Protein AF-A0A7V9K386-F1 (afdb_monomer_lite)

Radius of gyration: 27.73 Å; chains: 1; bounding box: 72×70×50 Å

Sequence (229 aa):
MGLFGRRMKDPVQGEAYVLSFSDSGASLTVRGPNVPASTVHVDDVPKDRANWPTPGQTLRATIDRSDPSNVEIDWAGPRVSSAPPPEPDPPPAPTAAPATSVSAQPAQFGDFSEATIKAATDAGVDLNQLQQTHPGAQIDVSSWNAMQGGTGSLTDQIKAAMEVAQQYQQAAGQMPTPMTPDTASIAKPHAGDDVDDTLASLEKLVKLRDAGVLTDAEFETAKRKVLED

Structure (mmCIF, N/CA/C/O backbone):
data_AF-A0A7V9K386-F1
#
_entry.id   AF-A0A7V9K386-F1
#
loop_
_atom_site.group_PDB
_atom_site.id
_atom_site.type_symbol
_atom_site.label_atom_id
_atom_site.label_alt_id
_atom_site.label_comp_id
_atom_site.label_asym_id
_atom_site.label_entity_id
_atom_site.label_seq_id
_atom_site.pdbx_PDB_ins_code
_atom_site.Cartn_x
_atom_site.Cartn_y
_atom_site.Cartn_z
_atom_site.occupancy
_atom_site.B_iso_or_equiv
_atom_site.auth_seq_id
_atom_site.auth_comp_id
_atom_site.auth_asym_id
_atom_site.auth_atom_id
_atom_site.pdbx_PDB_model_num
ATOM 1 N N . MET A 1 1 ? -6.004 -26.503 11.987 1.00 42.44 1 MET A N 1
ATOM 2 C CA . MET A 1 1 ? -5.531 -25.196 12.498 1.00 42.44 1 MET A CA 1
ATOM 3 C C . MET A 1 1 ? -6.693 -24.222 12.405 1.00 42.44 1 MET A C 1
ATOM 5 O O . MET A 1 1 ? -7.437 -24.302 11.438 1.00 42.44 1 MET A O 1
ATOM 9 N N . GLY A 1 2 ? -6.956 -23.471 13.475 1.00 40.91 2 GLY A N 1
ATOM 10 C CA . GLY A 1 2 ? -8.277 -22.915 13.787 1.00 40.91 2 GLY A CA 1
ATOM 11 C C . GLY A 1 2 ? -8.805 -21.891 12.782 1.00 40.91 2 GLY A C 1
ATOM 12 O O . GLY A 1 2 ? -8.279 -20.790 12.695 1.00 40.91 2 GLY A O 1
ATOM 13 N N . LEU A 1 3 ? -9.908 -22.251 12.117 1.00 48.78 3 LEU A N 1
ATOM 14 C CA . LEU A 1 3 ? -10.770 -21.426 11.255 1.00 48.78 3 LEU A CA 1
ATOM 15 C C . LEU A 1 3 ? -11.572 -20.356 12.030 1.00 48.78 3 LEU A C 1
ATOM 17 O O . LEU A 1 3 ? -12.703 -20.026 11.684 1.00 48.78 3 LEU A O 1
ATOM 21 N N . PHE A 1 4 ? -11.013 -19.801 13.103 1.00 51.78 4 PHE A N 1
ATOM 22 C CA . PHE A 1 4 ? -11.608 -18.638 13.753 1.00 51.78 4 PHE A CA 1
ATOM 23 C C . PHE A 1 4 ? -11.072 -17.395 13.057 1.00 51.78 4 PHE A C 1
ATOM 25 O O . PHE A 1 4 ? -10.187 -16.718 13.580 1.00 51.78 4 PHE A O 1
ATOM 32 N N . GLY A 1 5 ? -11.594 -17.126 11.854 1.00 64.62 5 GLY A N 1
ATOM 33 C CA . GLY A 1 5 ? -11.450 -15.814 11.227 1.00 64.62 5 GLY A CA 1
ATOM 34 C C . GLY A 1 5 ? -11.738 -14.749 12.283 1.00 64.62 5 GLY A C 1
ATOM 35 O O . GLY A 1 5 ? -12.682 -14.902 13.070 1.00 64.62 5 GLY A O 1
ATOM 36 N N . ARG A 1 6 ? -10.858 -13.748 12.394 1.00 82.44 6 ARG A N 1
ATOM 37 C CA . ARG A 1 6 ? -10.983 -12.700 13.411 1.00 82.44 6 ARG A CA 1
ATOM 38 C C . ARG A 1 6 ? -12.364 -12.075 13.251 1.00 82.44 6 ARG A C 1
ATOM 40 O O . ARG A 1 6 ? -12.620 -11.380 12.276 1.00 82.44 6 ARG A O 1
ATOM 47 N N . ARG A 1 7 ? -13.272 -12.360 14.188 1.00 90.06 7 ARG A N 1
ATOM 48 C CA . ARG A 1 7 ? -14.619 -11.787 14.165 1.00 90.06 7 ARG A CA 1
ATOM 49 C C . ARG A 1 7 ? -14.485 -10.267 14.193 1.00 90.06 7 ARG A C 1
ATOM 51 O O . ARG A 1 7 ? -13.905 -9.740 15.141 1.00 90.06 7 ARG A O 1
ATOM 58 N N . MET A 1 8 ? -15.004 -9.598 13.167 1.00 95.56 8 MET A N 1
ATOM 59 C CA . MET A 1 8 ? -15.085 -8.138 13.137 1.00 95.56 8 MET A CA 1
ATOM 60 C C . MET A 1 8 ? -15.946 -7.648 14.300 1.00 95.56 8 MET A C 1
ATOM 62 O O . MET A 1 8 ? -16.995 -8.232 14.589 1.00 95.56 8 MET A O 1
ATOM 66 N N . LYS A 1 9 ? -15.492 -6.600 14.987 1.00 95.56 9 LYS A N 1
ATOM 67 C CA . LYS A 1 9 ? -16.187 -6.011 16.138 1.00 95.56 9 LYS A CA 1
ATOM 68 C C . LYS A 1 9 ? -17.238 -4.991 15.712 1.00 95.56 9 LYS A C 1
ATOM 70 O O . LYS A 1 9 ? -18.330 -5.011 16.270 1.00 95.56 9 LYS A O 1
ATOM 75 N N . ASP A 1 10 ? -16.923 -4.138 14.739 1.00 96.31 10 ASP A N 1
ATOM 76 C CA . ASP A 1 10 ? -17.844 -3.138 14.182 1.00 96.31 10 ASP A CA 1
ATOM 77 C C . ASP A 1 10 ? -17.783 -3.160 12.642 1.00 96.31 10 ASP A C 1
ATOM 79 O O . ASP A 1 10 ? -17.119 -2.312 12.040 1.00 96.31 10 ASP A O 1
ATOM 83 N N . PRO A 1 11 ? -18.401 -4.164 11.984 1.00 97.00 11 PRO A N 1
ATOM 84 C CA . PRO A 1 11 ? -18.345 -4.301 10.534 1.00 97.00 11 PRO A CA 1
ATOM 85 C C . PRO A 1 11 ? -19.148 -3.195 9.845 1.00 97.00 11 PRO A C 1
ATOM 87 O O . PRO A 1 11 ? -20.347 -3.027 10.078 1.00 97.00 11 PRO A O 1
ATOM 90 N N . VAL A 1 12 ? -18.502 -2.475 8.933 1.00 97.50 12 VAL A N 1
ATOM 91 C CA . VAL A 1 12 ? -19.128 -1.448 8.098 1.00 97.50 12 VAL A CA 1
ATOM 92 C C . VAL A 1 12 ? -18.872 -1.730 6.625 1.00 97.50 12 VAL A C 1
ATOM 94 O O . VAL A 1 12 ? -17.800 -2.191 6.242 1.00 97.50 12 VAL A O 1
ATOM 97 N N . GLN A 1 13 ? -19.862 -1.449 5.781 1.00 97.31 13 GLN A N 1
ATOM 98 C CA . GLN A 1 13 ? -19.708 -1.567 4.331 1.00 97.31 13 GLN A CA 1
ATOM 99 C C . GLN A 1 13 ? -18.801 -0.451 3.807 1.00 97.31 13 GLN A C 1
ATOM 101 O O . GLN A 1 13 ? -18.985 0.717 4.153 1.00 97.31 13 GLN A O 1
ATOM 106 N N . GLY A 1 14 ? -17.841 -0.815 2.966 1.00 95.69 14 GLY A N 1
ATOM 107 C CA . GLY A 1 14 ? -16.878 0.084 2.353 1.00 95.69 14 GLY A CA 1
ATOM 108 C C . GLY A 1 14 ? -16.425 -0.396 0.976 1.00 95.69 14 GLY A C 1
ATOM 109 O O . GLY A 1 14 ? -16.963 -1.335 0.387 1.00 95.69 14 GLY A O 1
ATOM 110 N N . GLU A 1 15 ? -15.419 0.290 0.462 1.00 96.25 15 GLU A N 1
ATOM 111 C CA . GLU A 1 15 ? -14.816 0.063 -0.842 1.00 96.25 15 GLU A CA 1
ATOM 112 C C . GLU A 1 15 ? -13.326 -0.222 -0.667 1.00 96.25 15 GLU A C 1
ATOM 114 O O . GLU A 1 15 ? -12.659 0.404 0.160 1.00 96.25 15 GLU A O 1
ATOM 119 N N . ALA A 1 16 ? -12.798 -1.150 -1.458 1.00 96.06 16 ALA A N 1
ATOM 120 C CA . ALA A 1 16 ? -11.378 -1.455 -1.538 1.00 96.06 16 ALA A CA 1
ATOM 121 C C . ALA A 1 16 ? -10.869 -1.157 -2.949 1.00 96.06 16 ALA A C 1
ATOM 123 O O . ALA A 1 16 ? -11.319 -1.761 -3.920 1.00 96.06 16 ALA A O 1
ATOM 124 N N . TYR A 1 17 ? -9.928 -0.229 -3.062 1.00 95.69 17 TYR A N 1
ATOM 125 C CA . TYR A 1 17 ? -9.257 0.121 -4.306 1.00 95.69 17 TYR A CA 1
ATOM 126 C C . TYR A 1 17 ? -8.005 -0.730 -4.454 1.00 95.69 17 TYR A C 1
ATOM 128 O O . TYR A 1 17 ? -7.146 -0.742 -3.572 1.00 95.69 17 TYR A O 1
ATOM 136 N N . VAL A 1 18 ? -7.894 -1.440 -5.570 1.00 95.88 18 VAL A N 1
ATOM 137 C CA . VAL A 1 18 ? -6.735 -2.285 -5.841 1.00 95.88 18 VAL A CA 1
ATOM 138 C C . VAL A 1 18 ? -5.541 -1.431 -6.249 1.00 95.88 18 VAL A C 1
ATOM 140 O O . VAL A 1 18 ? -5.594 -0.767 -7.283 1.00 95.88 18 VAL A O 1
ATOM 143 N N . LEU A 1 19 ? -4.438 -1.517 -5.501 1.00 95.38 19 LEU A N 1
ATOM 144 C CA . LEU A 1 19 ? -3.161 -0.907 -5.885 1.00 95.38 19 LEU A CA 1
ATOM 145 C C . LEU A 1 19 ? -2.300 -1.900 -6.667 1.00 95.38 19 LEU A C 1
ATOM 147 O O . LEU A 1 19 ? -1.842 -1.600 -7.766 1.00 95.38 19 LEU A O 1
ATOM 151 N N . SER A 1 20 ? -2.094 -3.095 -6.110 1.00 95.56 20 SER A N 1
ATOM 152 C CA . SER A 1 20 ? -1.281 -4.143 -6.727 1.00 95.56 20 SER A CA 1
ATOM 153 C C . SER A 1 20 ? -1.692 -5.544 -6.268 1.00 95.56 20 SER A C 1
ATOM 155 O O . SER A 1 20 ? -2.255 -5.724 -5.187 1.00 95.56 20 SER A O 1
ATOM 157 N N . PHE A 1 21 ? -1.390 -6.536 -7.107 1.00 94.19 21 PHE A N 1
ATOM 158 C CA . PHE A 1 21 ? -1.530 -7.963 -6.816 1.00 94.19 21 PHE A CA 1
ATOM 159 C C . PHE A 1 21 ? -0.190 -8.661 -7.004 1.00 94.19 21 PHE A C 1
ATOM 161 O O . PHE A 1 21 ? 0.553 -8.354 -7.939 1.00 94.19 21 PHE A O 1
ATOM 168 N N . SER A 1 22 ? 0.090 -9.626 -6.141 1.00 94.12 22 SER A N 1
ATOM 169 C CA . SER A 1 22 ? 1.220 -10.537 -6.243 1.00 94.12 22 SER A CA 1
ATOM 170 C C . SER A 1 22 ? 0.778 -11.954 -5.885 1.00 94.12 22 SER A C 1
ATOM 172 O O . SER A 1 22 ? -0.333 -12.196 -5.420 1.00 94.12 22 SER A O 1
ATOM 174 N N . ASP A 1 23 ? 1.684 -12.910 -6.061 1.00 91.69 23 ASP A N 1
ATOM 175 C CA . ASP A 1 23 ? 1.451 -14.301 -5.663 1.00 91.69 23 ASP A CA 1
ATOM 176 C C . ASP A 1 23 ? 1.346 -14.489 -4.144 1.00 91.69 23 ASP A C 1
ATOM 178 O O . ASP A 1 23 ? 0.855 -15.520 -3.690 1.00 91.69 23 ASP A O 1
ATOM 182 N N . SER A 1 24 ? 1.799 -13.501 -3.369 1.00 92.81 24 SER A N 1
ATOM 183 C CA . SER A 1 24 ? 1.737 -13.503 -1.909 1.00 92.81 24 SER A CA 1
ATOM 184 C C . SER A 1 24 ? 0.487 -12.822 -1.351 1.00 92.81 24 SER A C 1
ATOM 186 O O . SER A 1 24 ? 0.210 -13.003 -0.173 1.00 92.81 24 SER A O 1
ATOM 188 N N . GLY A 1 25 ? -0.251 -12.050 -2.157 1.00 94.69 25 GLY A N 1
ATOM 189 C CA . GLY A 1 25 ? -1.418 -11.315 -1.681 1.00 94.69 25 GLY A CA 1
ATOM 190 C C . GLY A 1 25 ? -1.779 -10.101 -2.535 1.00 94.69 25 GLY A C 1
ATOM 191 O O . GLY A 1 25 ? -1.335 -9.935 -3.672 1.00 94.69 25 GLY A O 1
ATOM 192 N N . ALA A 1 26 ? -2.605 -9.229 -1.969 1.00 96.25 26 ALA A N 1
ATOM 193 C CA . ALA A 1 26 ? -3.052 -7.990 -2.591 1.00 96.25 26 ALA A CA 1
ATOM 194 C C . ALA A 1 26 ? -2.765 -6.794 -1.690 1.00 96.25 26 ALA A C 1
ATOM 196 O O . ALA A 1 26 ? -3.011 -6.847 -0.487 1.00 96.25 26 ALA A O 1
ATOM 197 N N . SER A 1 27 ? -2.317 -5.690 -2.282 1.00 97.00 27 SER A N 1
ATOM 198 C CA . SER A 1 27 ? -2.248 -4.397 -1.604 1.00 97.00 27 SER A CA 1
ATOM 199 C C . SER A 1 27 ? -3.420 -3.537 -2.055 1.00 97.00 27 SER A C 1
ATOM 201 O O . SER A 1 27 ? -3.582 -3.244 -3.245 1.00 97.00 27 SER A O 1
ATOM 203 N N . LEU A 1 28 ? -4.253 -3.146 -1.095 1.00 96.75 28 LEU A N 1
ATOM 204 C CA . LEU A 1 28 ? -5.519 -2.459 -1.325 1.00 96.75 28 LEU A CA 1
ATOM 205 C C . LEU A 1 28 ? -5.577 -1.188 -0.471 1.00 96.75 28 LEU A C 1
ATOM 207 O O . LEU A 1 28 ? -5.123 -1.189 0.671 1.00 96.75 28 LEU A O 1
ATOM 211 N N . THR A 1 29 ? -6.185 -0.119 -0.978 1.00 97.25 29 THR A N 1
ATOM 212 C CA . THR A 1 29 ? -6.606 1.020 -0.150 1.00 97.25 29 THR A CA 1
ATOM 213 C C . THR A 1 29 ? -8.084 0.872 0.170 1.00 97.25 29 THR A C 1
ATOM 215 O O . THR A 1 29 ? -8.921 0.922 -0.728 1.00 97.25 29 THR A O 1
ATOM 218 N N . VAL A 1 30 ? -8.422 0.704 1.445 1.00 96.50 30 VAL A N 1
ATOM 219 C CA . VAL A 1 30 ? -9.808 0.568 1.903 1.00 96.50 30 VAL A CA 1
ATOM 220 C C . VAL A 1 30 ? -10.353 1.890 2.423 1.00 96.50 30 VAL A C 1
ATOM 222 O O . VAL A 1 30 ? -9.640 2.661 3.066 1.00 96.50 30 VAL A O 1
ATOM 225 N N . ARG A 1 31 ? -11.630 2.160 2.149 1.00 96.06 31 ARG A N 1
ATOM 226 C CA . ARG A 1 31 ? -12.349 3.354 2.601 1.00 96.06 31 ARG A CA 1
ATOM 227 C C . ARG A 1 31 ? -13.790 2.995 2.946 1.00 96.06 31 ARG A C 1
ATOM 229 O O . ARG A 1 31 ? -14.442 2.260 2.215 1.00 96.06 31 ARG A O 1
ATOM 236 N N . GLY A 1 32 ? -14.315 3.554 4.031 1.00 94.88 32 GLY A N 1
ATOM 237 C CA . GLY A 1 32 ? -15.708 3.352 4.432 1.00 94.88 32 GLY A CA 1
ATOM 238 C C . GLY A 1 32 ? -16.276 4.542 5.211 1.00 94.88 32 GLY A C 1
ATOM 239 O O . GLY A 1 32 ? -15.542 5.478 5.541 1.00 94.88 32 GLY A O 1
ATOM 240 N N . PRO A 1 33 ? -17.583 4.541 5.523 1.00 94.62 33 PRO A N 1
ATOM 241 C CA . PRO A 1 33 ? -18.216 5.590 6.315 1.00 94.62 33 PRO A CA 1
ATOM 242 C C . PRO A 1 33 ? -17.571 5.727 7.702 1.00 94.62 33 PRO A C 1
ATOM 244 O O . PRO A 1 33 ? -17.649 4.817 8.534 1.00 94.62 33 PRO A O 1
ATOM 247 N N . ASN A 1 34 ? -16.975 6.895 7.959 1.00 94.50 34 ASN A N 1
ATOM 248 C CA . ASN A 1 34 ? -16.212 7.212 9.173 1.00 94.50 34 ASN A CA 1
ATOM 249 C C . ASN A 1 34 ? -14.961 6.338 9.389 1.00 94.50 34 ASN A C 1
ATOM 251 O O . ASN A 1 34 ? -14.521 6.179 10.525 1.00 94.50 34 ASN A O 1
ATOM 255 N N . VAL A 1 35 ? -14.390 5.779 8.318 1.00 95.00 35 VAL A N 1
ATOM 256 C CA . VAL A 1 35 ? -13.105 5.066 8.351 1.00 95.00 35 VAL A CA 1
ATOM 257 C C . VAL A 1 35 ? -12.120 5.811 7.444 1.00 95.00 35 VAL A C 1
ATOM 259 O O . VAL A 1 35 ? -12.430 6.007 6.264 1.00 95.00 35 VAL A O 1
ATOM 262 N N . PRO A 1 36 ? -10.959 6.265 7.955 1.00 91.69 36 PRO A N 1
ATOM 263 C CA . PRO A 1 36 ? -9.954 6.916 7.124 1.00 91.69 36 PRO A CA 1
ATOM 264 C C . PRO A 1 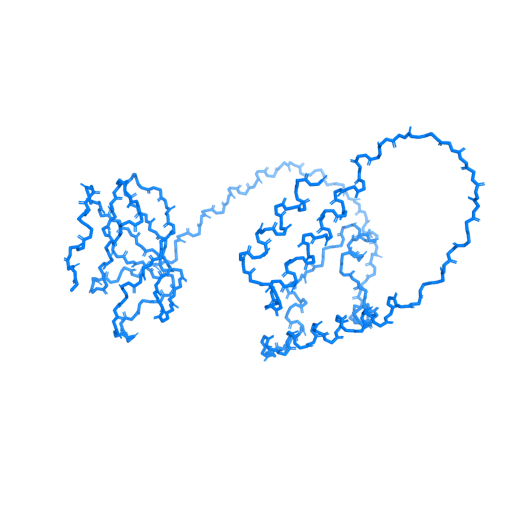36 ? -9.418 5.942 6.069 1.00 91.69 36 PRO A C 1
ATOM 266 O O . PRO A 1 36 ? -9.309 4.740 6.317 1.00 91.69 36 PRO A O 1
ATOM 269 N N . ALA A 1 37 ? -9.075 6.471 4.893 1.00 94.69 37 ALA A N 1
ATOM 270 C CA . ALA A 1 37 ? -8.466 5.673 3.837 1.00 94.69 37 ALA A CA 1
ATOM 271 C C . ALA A 1 37 ? -7.175 5.029 4.363 1.00 94.69 37 ALA A C 1
ATOM 273 O O . ALA A 1 37 ? -6.272 5.735 4.809 1.00 94.69 37 ALA A O 1
ATOM 274 N N . SER A 1 38 ? -7.117 3.700 4.346 1.00 95.50 38 SER A N 1
ATOM 275 C CA . SER A 1 38 ? -6.020 2.929 4.937 1.00 95.50 38 SER A CA 1
ATOM 276 C C . SER A 1 38 ? -5.509 1.909 3.928 1.00 95.50 38 SER A C 1
ATOM 278 O O . SER A 1 38 ? -6.305 1.258 3.253 1.00 95.50 38 SER A O 1
ATOM 280 N N . THR A 1 39 ? -4.190 1.770 3.808 1.00 97.06 39 THR A N 1
ATOM 281 C CA . THR A 1 39 ? -3.587 0.730 2.966 1.00 97.06 39 THR A CA 1
ATOM 282 C C . THR A 1 39 ? -3.458 -0.554 3.768 1.00 97.06 39 THR A C 1
ATOM 284 O O . THR A 1 39 ? -2.888 -0.552 4.857 1.00 97.06 39 THR A O 1
ATOM 287 N N . VAL A 1 40 ? -3.981 -1.647 3.223 1.00 97.12 40 VAL A N 1
ATOM 288 C CA . VAL A 1 40 ? -4.006 -2.966 3.853 1.00 97.12 40 VAL A CA 1
ATOM 289 C C . VAL A 1 40 ? -3.446 -4.010 2.898 1.00 97.12 40 VAL A C 1
ATOM 291 O O . VAL A 1 40 ? -3.671 -3.949 1.686 1.00 97.12 40 VAL A O 1
ATOM 294 N N . HIS A 1 41 ? -2.703 -4.961 3.458 1.00 96.88 41 HIS A N 1
ATOM 295 C CA . HIS A 1 41 ? -2.233 -6.135 2.736 1.00 96.88 41 HIS A CA 1
ATOM 296 C C . HIS A 1 41 ? -3.134 -7.320 3.075 1.00 96.88 41 HIS A C 1
ATOM 298 O O . HIS A 1 41 ? -3.415 -7.565 4.248 1.00 96.88 41 HIS A O 1
ATOM 304 N N . VAL A 1 42 ? -3.612 -8.023 2.052 1.00 95.31 42 VAL A N 1
ATOM 305 C CA . VAL A 1 42 ? -4.504 -9.175 2.196 1.00 95.31 42 VAL A CA 1
ATOM 306 C C . VAL A 1 42 ? -3.817 -10.395 1.602 1.00 95.31 42 VAL A C 1
ATOM 308 O O . VAL A 1 42 ? -3.635 -10.470 0.389 1.00 95.31 42 VAL A O 1
ATOM 311 N N . ASP A 1 43 ? -3.465 -11.352 2.458 1.00 94.38 43 ASP A N 1
ATOM 312 C CA . ASP A 1 43 ? -2.804 -12.596 2.042 1.00 94.38 43 ASP A CA 1
ATOM 313 C C . ASP A 1 43 ? -3.805 -13.614 1.450 1.00 94.38 43 ASP A C 1
ATOM 315 O O . ASP A 1 43 ? -3.441 -14.475 0.649 1.00 94.38 43 ASP A O 1
ATOM 319 N N . ASP A 1 44 ? -5.087 -13.521 1.829 1.00 90.44 44 ASP A N 1
ATOM 320 C CA . ASP A 1 44 ? -6.146 -14.446 1.399 1.00 90.44 44 ASP A CA 1
ATOM 321 C C . ASP A 1 44 ? -6.801 -13.985 0.089 1.00 90.44 44 ASP A C 1
ATOM 323 O O . ASP A 1 44 ? -7.909 -13.437 0.052 1.00 90.44 44 ASP A O 1
ATOM 327 N N . VAL A 1 45 ? -6.064 -14.169 -1.006 1.00 93.31 45 VAL A N 1
ATOM 328 C CA . VAL A 1 45 ? -6.538 -13.902 -2.369 1.00 93.31 45 VAL A CA 1
ATOM 329 C C . VAL A 1 45 ? -7.125 -15.165 -3.018 1.00 93.31 45 VAL A C 1
ATOM 331 O O . VAL A 1 45 ? -6.668 -16.282 -2.747 1.00 93.31 45 VAL A O 1
ATOM 334 N N . PRO A 1 46 ? -8.119 -15.036 -3.921 1.00 92.56 46 PRO A N 1
ATOM 335 C CA . PRO A 1 46 ? -8.670 -16.174 -4.646 1.00 92.56 46 PRO A CA 1
ATOM 336 C C . PRO A 1 46 ? -7.573 -16.956 -5.372 1.00 92.56 46 PRO A C 1
ATOM 338 O O . PRO A 1 46 ? -6.744 -16.380 -6.072 1.00 92.56 46 PRO A O 1
ATOM 341 N N . LYS A 1 47 ? -7.591 -18.288 -5.272 1.00 91.69 47 LYS A N 1
ATOM 342 C CA . LYS A 1 47 ? -6.591 -19.141 -5.946 1.00 91.69 47 LYS A CA 1
ATOM 343 C C . LYS A 1 47 ? -6.678 -19.090 -7.472 1.00 91.69 47 LYS A C 1
ATOM 345 O O . LYS A 1 47 ? -5.710 -19.413 -8.155 1.00 91.69 47 LYS A O 1
ATOM 350 N N . ASP A 1 48 ? -7.840 -18.724 -8.002 1.00 93.06 48 ASP A N 1
ATOM 351 C CA . ASP A 1 48 ? -8.063 -18.626 -9.435 1.00 93.06 48 ASP A CA 1
ATOM 352 C C . ASP A 1 48 ? -7.644 -17.250 -9.968 1.00 93.06 48 ASP A C 1
ATOM 354 O O . ASP A 1 48 ? -8.371 -16.262 -9.837 1.00 93.06 48 ASP A O 1
ATOM 358 N N . ARG A 1 49 ? -6.467 -17.210 -10.604 1.00 90.88 49 ARG A N 1
ATOM 359 C CA . ARG A 1 49 ? -5.902 -15.997 -11.213 1.00 90.88 49 ARG A CA 1
ATOM 360 C C . ARG A 1 49 ? -6.766 -15.418 -12.328 1.00 90.88 49 ARG A C 1
ATOM 362 O O . ARG A 1 49 ? -6.705 -14.215 -12.558 1.00 90.88 49 ARG A O 1
ATOM 369 N N . ALA A 1 50 ? -7.584 -16.230 -13.004 1.00 90.38 50 ALA A N 1
ATOM 370 C CA . ALA A 1 50 ? -8.467 -15.731 -14.059 1.00 90.38 50 ALA A CA 1
ATOM 371 C C . ALA A 1 50 ? -9.518 -14.750 -13.513 1.00 90.38 50 ALA A C 1
ATOM 373 O O . ALA A 1 50 ? -10.015 -13.896 -14.243 1.00 90.38 50 ALA A O 1
ATOM 374 N N . ASN A 1 51 ? -9.816 -14.851 -12.216 1.00 87.75 51 ASN A N 1
ATOM 375 C CA . ASN A 1 51 ? -10.772 -14.007 -11.520 1.00 87.75 51 ASN A CA 1
ATOM 376 C C . ASN A 1 51 ? -10.110 -12.881 -10.720 1.00 87.75 51 ASN A C 1
ATOM 378 O O . ASN A 1 51 ? -10.805 -12.174 -9.990 1.00 87.75 51 ASN A O 1
ATOM 382 N N . TRP A 1 52 ? -8.804 -12.656 -10.858 1.00 92.56 52 TRP A N 1
ATOM 383 C CA . TRP A 1 52 ? -8.162 -11.552 -10.152 1.00 92.56 52 TRP A CA 1
ATOM 384 C C . TRP A 1 52 ? -8.675 -10.195 -10.657 1.00 92.56 52 TRP A C 1
ATOM 386 O O . TRP A 1 52 ? -8.978 -10.031 -11.847 1.00 92.56 52 TRP A O 1
ATOM 396 N N . PRO A 1 53 ? -8.854 -9.211 -9.766 1.00 93.19 53 PRO A N 1
ATOM 397 C CA . PRO A 1 53 ? -9.127 -7.853 -10.187 1.00 93.19 53 PRO A CA 1
ATOM 398 C C . PRO A 1 53 ? -7.861 -7.175 -10.705 1.00 93.19 53 PRO A C 1
ATOM 400 O O . PRO A 1 53 ? -6.744 -7.493 -10.304 1.00 93.19 53 PRO A O 1
ATOM 403 N N . THR A 1 54 ? -8.040 -6.235 -11.625 1.00 92.88 54 THR A N 1
ATOM 404 C CA . THR A 1 54 ? -6.931 -5.437 -12.152 1.00 92.88 54 THR A CA 1
ATOM 405 C C . THR A 1 54 ? -6.631 -4.264 -11.216 1.00 92.88 54 THR A C 1
ATOM 407 O O . THR A 1 54 ? -7.566 -3.724 -10.616 1.00 92.88 54 THR A O 1
ATOM 410 N N . PRO A 1 55 ? -5.366 -3.813 -11.112 1.00 94.31 55 PRO A N 1
ATOM 411 C CA . PRO A 1 55 ? -5.037 -2.543 -10.468 1.00 94.31 55 PRO A CA 1
ATOM 412 C C . PRO A 1 55 ? -5.948 -1.405 -10.940 1.00 94.31 55 PRO A C 1
ATOM 414 O O . PRO A 1 55 ? -6.260 -1.304 -12.127 1.00 94.31 55 PRO A O 1
ATOM 417 N N . GLY A 1 56 ? -6.421 -0.591 -9.998 1.00 91.62 56 GLY A N 1
ATOM 418 C CA . GLY A 1 56 ? -7.401 0.472 -10.230 1.00 91.62 56 GLY A CA 1
ATOM 419 C C . GLY A 1 56 ? -8.873 0.046 -10.136 1.00 91.62 56 GLY A C 1
ATOM 420 O O . GLY A 1 56 ? -9.736 0.918 -10.096 1.00 91.62 56 GLY A O 1
ATOM 421 N N . GLN A 1 57 ? -9.197 -1.254 -10.058 1.00 93.44 57 GLN A N 1
ATOM 422 C CA . GLN A 1 57 ? -10.577 -1.687 -9.797 1.00 93.44 57 GLN A CA 1
ATOM 423 C C . GLN A 1 57 ? -10.990 -1.432 -8.344 1.00 93.44 57 GLN A C 1
ATOM 425 O O . GLN A 1 57 ? -10.181 -1.527 -7.419 1.00 93.44 57 GLN A O 1
ATOM 430 N N . THR A 1 58 ? -12.283 -1.162 -8.154 1.00 94.69 58 THR A N 1
ATOM 431 C CA . THR A 1 58 ? -12.909 -1.038 -6.837 1.00 94.69 58 THR A CA 1
ATOM 432 C C . THR A 1 58 ? -13.717 -2.294 -6.527 1.00 94.69 58 THR A C 1
ATOM 434 O O . THR A 1 58 ? -14.558 -2.733 -7.316 1.00 94.69 58 THR A O 1
ATOM 437 N N . LEU A 1 59 ? -13.461 -2.871 -5.359 1.00 95.31 59 LEU A N 1
ATOM 438 C CA . LEU A 1 59 ? -14.149 -4.037 -4.822 1.00 95.31 59 LEU A CA 1
ATOM 439 C C . LEU A 1 59 ? -15.007 -3.624 -3.633 1.00 95.31 59 LEU A C 1
ATOM 441 O O . LEU A 1 59 ? -14.701 -2.658 -2.932 1.00 95.31 59 LEU A O 1
ATOM 445 N N . ARG A 1 60 ? -16.073 -4.380 -3.380 1.00 96.31 60 ARG A N 1
ATOM 446 C CA . ARG A 1 60 ? -16.840 -4.228 -2.144 1.00 96.31 60 ARG A CA 1
ATOM 447 C C . ARG A 1 60 ? -16.074 -4.885 -1.008 1.00 96.31 60 ARG A C 1
ATOM 449 O O . ARG A 1 60 ? -15.565 -5.994 -1.159 1.00 96.31 60 ARG A O 1
ATOM 456 N N . ALA A 1 61 ? -16.001 -4.195 0.119 1.00 95.75 61 ALA A N 1
ATOM 457 C CA . ALA A 1 61 ? -15.322 -4.690 1.301 1.00 95.75 61 ALA A CA 1
ATOM 458 C C . ALA A 1 61 ? -16.166 -4.428 2.544 1.00 95.75 61 ALA A C 1
ATOM 460 O O . ALA A 1 61 ? -16.830 -3.399 2.656 1.00 95.75 61 ALA A O 1
ATOM 461 N N . THR A 1 62 ? -16.105 -5.342 3.501 1.00 96.81 62 THR A N 1
ATOM 462 C CA . THR A 1 62 ? -16.546 -5.078 4.869 1.00 96.81 62 THR A CA 1
ATOM 463 C C . THR A 1 62 ? -15.309 -4.737 5.688 1.00 96.81 62 THR A C 1
ATOM 465 O O . THR A 1 62 ? -14.337 -5.487 5.681 1.00 96.81 62 THR A O 1
ATOM 468 N N . ILE A 1 63 ? -15.318 -3.583 6.347 1.00 96.69 63 ILE A N 1
ATOM 469 C CA . ILE A 1 63 ? -14.188 -3.053 7.114 1.00 96.69 63 ILE A CA 1
ATOM 470 C C . ILE A 1 63 ? -14.596 -3.028 8.585 1.00 96.69 63 ILE A C 1
ATOM 472 O O . ILE A 1 63 ? -15.685 -2.555 8.902 1.00 96.69 63 ILE A O 1
ATOM 476 N N . ASP A 1 64 ? -13.750 -3.501 9.497 1.00 96.94 64 ASP A N 1
ATOM 477 C CA . ASP A 1 64 ? -13.973 -3.295 10.929 1.00 96.94 64 ASP A CA 1
ATOM 478 C C . ASP A 1 64 ? -13.596 -1.855 11.305 1.00 96.94 64 ASP A C 1
ATOM 480 O O . ASP A 1 64 ? -12.432 -1.462 11.240 1.00 96.94 64 ASP A O 1
ATOM 484 N N . ARG A 1 65 ? -14.566 -1.036 11.721 1.00 96.00 65 ARG A N 1
ATOM 485 C CA . ARG A 1 65 ? -14.301 0.364 12.098 1.00 96.00 65 ARG A CA 1
ATOM 486 C C . ARG A 1 65 ? -13.331 0.471 13.281 1.00 96.00 65 ARG A C 1
ATOM 488 O O . ARG A 1 65 ? -12.621 1.467 13.391 1.00 96.00 65 ARG A O 1
ATOM 495 N N . SER A 1 66 ? -13.298 -0.535 14.159 1.00 95.69 66 SER A N 1
ATOM 496 C CA . SER A 1 66 ? -12.391 -0.555 15.315 1.00 95.69 66 SER A CA 1
ATOM 497 C C . SER A 1 66 ? -10.959 -0.967 14.953 1.00 95.69 66 SER A C 1
ATOM 499 O O . SER A 1 66 ? -10.041 -0.692 15.723 1.00 95.69 66 SER A O 1
ATOM 501 N N . ASP A 1 67 ? -10.772 -1.639 13.815 1.00 95.69 67 ASP A N 1
ATOM 502 C CA . ASP A 1 67 ? -9.478 -2.079 13.291 1.00 95.69 67 ASP A CA 1
ATOM 503 C C . ASP A 1 67 ? -9.531 -2.107 11.752 1.00 95.69 67 ASP A C 1
ATOM 505 O O . ASP A 1 67 ? -9.862 -3.142 11.169 1.00 95.69 67 ASP A O 1
ATOM 509 N N . PRO A 1 68 ? -9.188 -0.996 11.072 1.00 94.06 68 PRO A N 1
ATOM 510 C CA . PRO A 1 68 ? -9.263 -0.899 9.613 1.00 94.06 68 PRO A CA 1
ATOM 511 C C . PRO A 1 68 ? -8.383 -1.904 8.860 1.00 94.06 68 PRO A C 1
ATOM 513 O O . PRO A 1 68 ? -8.543 -2.044 7.652 1.00 94.06 68 PRO A O 1
ATOM 516 N N . SER A 1 69 ? -7.463 -2.593 9.548 1.00 94.94 69 SER A N 1
ATOM 517 C CA . SER A 1 69 ? -6.648 -3.669 8.967 1.00 94.94 69 SER A CA 1
ATOM 518 C C . SER A 1 69 ? -7.417 -4.986 8.847 1.00 94.94 69 SER A C 1
ATOM 520 O O . SER A 1 69 ? -7.021 -5.865 8.085 1.00 94.94 69 SER A O 1
ATOM 522 N N . ASN A 1 70 ? -8.508 -5.147 9.602 1.00 95.69 70 ASN A N 1
ATOM 523 C CA . ASN A 1 70 ? -9.381 -6.308 9.536 1.00 95.69 70 ASN A CA 1
ATOM 524 C C . ASN A 1 70 ? -10.472 -6.068 8.485 1.00 95.69 70 ASN A C 1
ATOM 526 O O . ASN A 1 70 ? -11.500 -5.440 8.756 1.00 95.69 70 ASN A O 1
ATOM 530 N N . VAL A 1 71 ? -10.216 -6.550 7.269 1.00 96.19 71 VAL A N 1
ATOM 531 C CA . VAL A 1 71 ? -11.075 -6.346 6.099 1.00 96.19 71 VAL A CA 1
ATOM 532 C C . VAL A 1 71 ? -11.472 -7.675 5.474 1.00 96.19 71 VAL A C 1
ATOM 534 O O . VAL A 1 71 ? -10.675 -8.606 5.394 1.00 96.19 71 VAL A O 1
ATOM 537 N N . GLU A 1 72 ? -12.708 -7.751 5.002 1.00 96.25 72 GLU A N 1
ATOM 538 C CA . GLU A 1 72 ? -13.240 -8.888 4.256 1.00 96.25 72 GLU A CA 1
ATOM 539 C C . GLU A 1 72 ? -13.642 -8.392 2.872 1.00 96.25 72 GLU A C 1
ATOM 541 O O . GLU A 1 72 ? -14.520 -7.538 2.737 1.00 96.25 72 GLU A O 1
ATOM 546 N N . ILE A 1 73 ? -12.953 -8.888 1.847 1.00 95.50 73 ILE A N 1
ATOM 547 C CA . ILE A 1 73 ? -13.160 -8.481 0.459 1.00 95.50 73 ILE A CA 1
ATOM 548 C C . ILE A 1 73 ? -14.161 -9.435 -0.192 1.00 95.50 73 ILE A C 1
ATOM 550 O O . ILE A 1 73 ? -13.946 -10.648 -0.217 1.00 95.50 73 ILE A O 1
ATOM 554 N N . ASP A 1 74 ? -15.234 -8.892 -0.766 1.00 95.31 74 ASP A N 1
ATOM 555 C CA . ASP A 1 74 ? -16.153 -9.670 -1.595 1.00 95.31 74 ASP A CA 1
ATOM 556 C C . ASP A 1 74 ? -15.554 -9.843 -2.998 1.00 95.31 74 ASP A C 1
ATOM 558 O O . ASP A 1 74 ? -15.792 -9.057 -3.918 1.00 95.31 74 ASP A O 1
ATOM 562 N N . TRP A 1 75 ? -14.732 -10.883 -3.145 1.00 93.12 75 TRP A N 1
ATOM 563 C CA . TRP A 1 75 ? -14.051 -11.225 -4.395 1.00 93.12 75 TRP A CA 1
ATOM 564 C C . TRP A 1 75 ? -14.999 -11.670 -5.518 1.00 93.12 75 TRP A C 1
ATOM 566 O O . TRP A 1 75 ? -14.645 -11.572 -6.694 1.00 93.12 75 TRP A O 1
ATOM 576 N N . ALA A 1 76 ? -16.177 -12.193 -5.165 1.00 90.69 76 ALA A N 1
ATOM 577 C CA . ALA A 1 76 ? -17.158 -12.728 -6.111 1.00 90.69 76 ALA A CA 1
ATOM 578 C C . ALA A 1 76 ? -18.237 -11.702 -6.495 1.00 90.69 76 ALA A C 1
ATOM 580 O O . ALA A 1 76 ? -18.979 -11.914 -7.458 1.00 90.69 76 ALA A O 1
ATOM 581 N N . GLY A 1 77 ? -18.335 -10.609 -5.740 1.00 87.44 77 GLY A N 1
ATOM 582 C CA . GLY A 1 77 ? -19.328 -9.568 -5.925 1.00 87.44 77 GLY A CA 1
ATOM 583 C C . GLY A 1 77 ? -19.245 -8.853 -7.279 1.00 87.44 77 GLY A C 1
ATOM 584 O O . GLY A 1 77 ? -18.229 -8.896 -7.981 1.00 87.44 77 GLY A O 1
ATOM 585 N N . PRO A 1 78 ? -20.328 -8.154 -7.670 1.00 82.25 78 PRO A N 1
ATOM 586 C CA . PRO A 1 78 ? -20.349 -7.362 -8.889 1.00 82.25 78 PRO A CA 1
ATOM 587 C C . PRO A 1 78 ? -19.263 -6.288 -8.821 1.00 82.25 78 PRO A C 1
ATOM 589 O O . PRO A 1 78 ? -19.287 -5.408 -7.957 1.00 82.25 78 PRO A O 1
ATOM 592 N N . ARG A 1 79 ? -18.312 -6.368 -9.755 1.00 79.19 79 ARG A N 1
ATOM 593 C CA . ARG A 1 79 ? -17.235 -5.388 -9.891 1.00 79.19 79 ARG A CA 1
ATOM 594 C C . ARG A 1 79 ? -17.857 -4.058 -10.267 1.00 79.19 79 ARG A C 1
ATOM 596 O O . ARG A 1 79 ? -18.484 -3.933 -11.321 1.00 79.19 79 ARG A O 1
ATOM 603 N N . VAL A 1 80 ? -17.690 -3.067 -9.405 1.00 78.75 80 VAL A N 1
ATOM 604 C CA . VAL A 1 80 ? -18.048 -1.704 -9.762 1.00 78.75 80 VAL A CA 1
ATOM 605 C C . VAL A 1 80 ? -16.886 -1.225 -10.611 1.00 78.75 80 VAL A C 1
ATOM 607 O O . VAL A 1 80 ? -15.779 -1.031 -10.111 1.00 78.75 80 VAL A O 1
ATOM 610 N N . SER A 1 81 ? -17.096 -1.152 -11.925 1.00 72.00 81 SER A N 1
ATOM 611 C CA . SER A 1 81 ? -16.138 -0.495 -12.804 1.00 72.00 81 SER A CA 1
ATOM 612 C C . SER A 1 81 ? -16.128 0.970 -12.401 1.00 72.00 81 SER A C 1
ATOM 614 O O . SER A 1 81 ? -16.933 1.755 -12.898 1.00 72.00 81 SER A O 1
ATOM 616 N N . SER A 1 82 ? -15.268 1.328 -11.454 1.00 61.22 82 SER A N 1
ATOM 617 C CA . SER A 1 82 ? -14.983 2.721 -11.183 1.00 61.22 82 SER A CA 1
ATOM 618 C C . SER A 1 82 ? -14.376 3.264 -12.462 1.00 61.22 82 SER A C 1
ATOM 620 O O . SER A 1 82 ? -13.261 2.908 -12.845 1.00 61.22 82 SER A O 1
ATOM 622 N N . ALA A 1 83 ? -15.142 4.110 -13.152 1.00 59.53 83 ALA A N 1
ATOM 623 C CA . ALA A 1 83 ? -14.516 5.158 -13.931 1.00 59.53 83 ALA A CA 1
ATOM 624 C C . ALA A 1 83 ? -13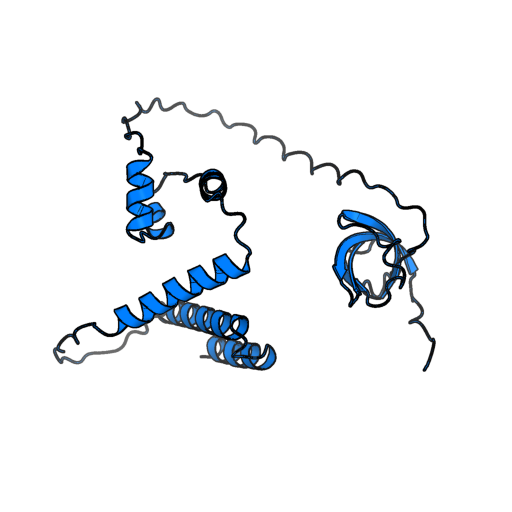.436 5.780 -13.029 1.00 59.53 83 ALA A C 1
ATOM 626 O O . ALA A 1 83 ? -13.686 5.889 -11.819 1.00 59.53 83 ALA A O 1
ATOM 627 N N . PRO A 1 84 ? -12.243 6.101 -13.564 1.00 59.34 84 PRO A N 1
ATOM 628 C CA . PRO A 1 84 ? -11.199 6.736 -12.772 1.00 59.34 84 PRO A CA 1
ATOM 629 C C . PRO A 1 84 ? -11.853 7.829 -11.922 1.00 59.34 84 PRO A C 1
ATOM 631 O O . PRO A 1 84 ? -12.719 8.534 -12.459 1.00 59.34 84 PRO A O 1
ATOM 634 N N . PRO A 1 85 ? -11.557 7.889 -10.605 1.00 56.78 85 PRO A N 1
ATOM 635 C CA . PRO A 1 85 ? -12.149 8.897 -9.735 1.00 56.78 85 PRO A CA 1
ATOM 636 C C . PRO A 1 85 ? -12.060 10.224 -10.484 1.00 56.78 85 PRO A C 1
ATOM 638 O O . PRO A 1 85 ? -10.988 10.476 -11.046 1.00 56.78 85 PRO A O 1
ATOM 641 N N . PRO A 1 86 ? -13.167 10.988 -10.605 1.00 53.38 86 PRO A N 1
ATOM 642 C CA . PRO A 1 86 ? -13.145 12.235 -11.354 1.00 53.38 86 PRO A CA 1
ATOM 643 C C . PRO A 1 86 ? -11.913 12.984 -10.877 1.00 53.38 86 PRO A C 1
ATOM 645 O O . PRO A 1 86 ? -11.731 13.107 -9.658 1.00 53.38 86 PRO A O 1
ATOM 648 N N . GLU A 1 87 ? -11.018 13.329 -11.812 1.00 62.03 87 GLU A N 1
ATOM 649 C CA . GLU A 1 87 ? -9.826 14.093 -11.467 1.00 62.03 87 GLU A CA 1
ATOM 650 C C . GLU A 1 87 ? -10.297 15.210 -10.538 1.00 62.03 87 GLU A C 1
ATOM 652 O O . GLU A 1 87 ? -11.322 15.832 -10.847 1.00 62.03 87 GLU A O 1
ATOM 657 N N . PRO A 1 88 ? -9.668 15.379 -9.358 1.00 66.06 88 PRO A N 1
ATOM 658 C CA . PRO A 1 88 ? -10.059 16.449 -8.457 1.00 66.06 88 PRO A CA 1
ATOM 659 C C . PRO A 1 88 ? -10.141 17.708 -9.307 1.00 66.06 88 PRO A C 1
ATOM 661 O O . PRO A 1 88 ? -9.172 17.985 -10.021 1.00 66.06 88 PRO A O 1
ATOM 664 N N . ASP A 1 89 ? -11.311 18.370 -9.304 1.00 61.28 89 ASP A N 1
ATOM 665 C CA . ASP A 1 89 ? -11.551 19.542 -10.145 1.00 61.28 89 ASP A CA 1
ATOM 666 C C . ASP A 1 89 ? -10.284 20.391 -10.100 1.00 61.28 89 ASP A C 1
ATOM 668 O O . ASP A 1 89 ? -9.802 20.663 -8.986 1.00 61.28 89 ASP A O 1
ATOM 672 N N . PRO A 1 90 ? -9.683 20.719 -11.263 1.00 71.56 90 PRO A N 1
ATOM 673 C CA . PRO A 1 90 ? -8.433 21.452 -11.282 1.00 71.56 90 PRO A CA 1
ATOM 674 C C . PRO A 1 90 ? -8.617 22.640 -10.341 1.00 71.56 90 PRO A C 1
ATOM 676 O O . PRO A 1 90 ? -9.656 23.310 -10.433 1.00 71.56 90 PRO A O 1
ATOM 679 N N . PRO A 1 91 ? -7.691 22.853 -9.383 1.00 72.06 91 PRO A N 1
ATOM 680 C CA . PRO A 1 91 ? -7.839 23.918 -8.406 1.00 72.06 91 PRO A CA 1
ATOM 681 C C . PRO A 1 91 ? -8.218 25.186 -9.168 1.00 72.06 91 PRO A C 1
ATOM 683 O O . PRO A 1 91 ? -7.636 25.411 -10.237 1.00 72.06 91 PRO A O 1
ATOM 686 N N . PRO A 1 92 ? -9.227 25.951 -8.697 1.00 70.94 92 PRO A N 1
ATOM 687 C CA . PRO A 1 92 ? -9.746 27.091 -9.437 1.00 70.94 92 PRO A CA 1
ATOM 688 C C . PRO A 1 92 ? -8.552 27.897 -9.910 1.00 70.94 92 PRO A C 1
ATOM 690 O O . PRO A 1 92 ? -7.705 28.249 -9.082 1.00 70.94 92 PRO A O 1
ATOM 693 N N . ALA A 1 93 ? -8.443 28.066 -11.236 1.00 68.06 93 ALA A N 1
ATOM 694 C CA . ALA A 1 93 ? -7.302 28.725 -11.851 1.00 68.06 93 ALA A CA 1
ATOM 695 C C . ALA A 1 93 ? -6.990 29.964 -11.007 1.00 68.06 93 ALA A C 1
ATOM 697 O O . ALA A 1 93 ? -7.929 30.725 -10.736 1.00 68.06 93 ALA A O 1
ATOM 698 N N . PRO A 1 94 ? -5.751 30.120 -10.500 1.00 70.94 94 PRO A N 1
ATOM 699 C CA . PRO A 1 94 ? -5.435 31.218 -9.605 1.00 70.94 94 PRO A CA 1
ATOM 700 C C . PRO A 1 94 ? -5.916 32.488 -10.289 1.00 70.94 94 PRO A C 1
ATOM 702 O O . PRO A 1 94 ? -5.511 32.753 -11.422 1.00 70.94 94 PRO A O 1
ATOM 705 N N . THR A 1 95 ? -6.847 33.206 -9.651 1.00 67.69 95 THR A N 1
ATOM 706 C CA . THR A 1 95 ? -7.354 34.479 -10.159 1.00 67.69 95 THR A CA 1
ATOM 707 C C . THR A 1 95 ? -6.132 35.322 -10.457 1.00 67.69 95 THR A C 1
ATOM 709 O O . THR A 1 95 ? -5.436 35.740 -9.530 1.00 67.69 95 THR A O 1
ATOM 712 N N . ALA A 1 96 ? -5.816 35.466 -11.744 1.00 51.78 96 ALA A N 1
ATOM 713 C CA . ALA A 1 96 ? -4.597 36.110 -12.177 1.00 51.78 96 ALA A CA 1
ATOM 714 C C . ALA A 1 96 ? -4.605 37.519 -11.585 1.00 51.78 96 ALA A C 1
ATOM 716 O O . ALA A 1 96 ? -5.437 38.353 -11.949 1.00 51.78 96 ALA A O 1
ATOM 717 N N . ALA A 1 97 ? -3.705 37.774 -10.635 1.00 57.69 97 ALA A N 1
ATOM 718 C CA . ALA A 1 97 ? -3.355 39.138 -10.293 1.00 57.69 97 ALA A CA 1
ATOM 719 C C . ALA A 1 97 ? -2.942 39.831 -11.604 1.00 57.69 97 ALA A C 1
ATOM 721 O O . ALA A 1 97 ? -2.316 39.178 -12.447 1.00 57.69 97 ALA A O 1
ATOM 722 N N . PRO A 1 98 ? -3.310 41.106 -11.822 1.00 57.41 98 PRO A N 1
ATOM 723 C CA . PRO A 1 98 ? -2.959 41.810 -13.046 1.00 57.41 98 PRO A CA 1
ATOM 724 C C . PRO A 1 98 ? -1.440 41.766 -13.210 1.00 57.41 98 PRO A C 1
ATOM 726 O O . PRO A 1 98 ? -0.704 42.390 -12.448 1.00 57.41 98 PRO A O 1
ATOM 729 N N . ALA A 1 99 ? -0.978 40.977 -14.178 1.00 43.78 99 ALA A N 1
ATOM 730 C CA . ALA A 1 99 ? 0.420 40.924 -14.540 1.00 43.78 99 ALA A CA 1
ATOM 731 C C . ALA A 1 99 ? 0.795 42.304 -15.079 1.00 43.78 99 ALA A C 1
ATOM 733 O O . ALA A 1 99 ? 0.313 42.734 -16.128 1.00 43.78 99 ALA A O 1
ATOM 734 N N . THR A 1 100 ? 1.635 43.024 -14.343 1.00 50.22 100 THR A N 1
ATOM 735 C CA . THR A 1 100 ? 2.341 44.182 -14.874 1.00 50.22 100 THR A CA 1
ATOM 736 C C . THR A 1 100 ? 3.264 43.653 -15.962 1.00 50.22 100 THR A C 1
ATOM 738 O O . THR A 1 100 ? 4.300 43.055 -15.675 1.00 50.22 100 THR A O 1
ATOM 741 N N . SER A 1 101 ? 2.861 43.815 -17.219 1.00 42.19 101 SER A N 1
ATOM 742 C CA . SER A 1 101 ? 3.675 43.480 -18.381 1.00 42.19 101 SER A CA 1
ATOM 743 C C . SER A 1 101 ? 4.917 44.370 -18.393 1.00 42.19 101 SER A C 1
ATOM 745 O O . SER A 1 101 ? 4.909 45.469 -18.945 1.00 42.19 101 SER A O 1
ATOM 747 N N . VAL A 1 102 ? 5.997 43.919 -17.760 1.00 40.12 102 VAL A N 1
ATOM 748 C CA . VAL A 1 102 ? 7.330 44.441 -18.045 1.00 40.12 102 VAL A CA 1
ATOM 749 C C . VAL A 1 102 ? 7.740 43.813 -19.366 1.00 40.12 102 VAL A C 1
ATOM 751 O O . VAL A 1 102 ? 8.108 42.643 -19.428 1.00 40.12 102 VAL A O 1
ATOM 754 N N . SER A 1 103 ? 7.632 44.596 -20.435 1.00 43.03 103 SER A N 1
ATOM 755 C CA . SER A 1 103 ? 8.208 44.287 -21.740 1.00 43.03 103 SER A CA 1
ATOM 756 C C . SER A 1 103 ? 9.735 44.282 -21.621 1.00 43.03 103 SER A C 1
ATOM 758 O O . SER A 1 103 ? 10.405 45.246 -21.982 1.00 43.03 103 SER A O 1
ATOM 760 N N . ALA A 1 104 ? 10.293 43.210 -21.063 1.00 42.84 104 ALA A N 1
ATOM 761 C CA . ALA A 1 104 ? 11.705 42.906 -21.178 1.00 42.84 104 ALA A CA 1
ATOM 762 C C . ALA A 1 104 ? 11.926 42.333 -22.579 1.00 42.84 104 ALA A C 1
ATOM 764 O O . ALA A 1 104 ? 11.446 41.256 -22.925 1.00 42.84 104 ALA A O 1
ATOM 765 N N . GLN A 1 105 ? 12.608 43.118 -23.404 1.00 40.41 105 GLN A N 1
ATOM 766 C CA . GLN A 1 105 ? 13.106 42.722 -24.711 1.00 40.41 105 GLN A CA 1
ATOM 767 C C . GLN A 1 105 ? 13.844 41.377 -24.564 1.00 40.41 105 GLN A C 1
ATOM 769 O O . GLN A 1 105 ? 14.748 41.300 -23.728 1.00 40.41 105 GLN A O 1
ATOM 774 N N . PRO A 1 106 ? 13.474 40.314 -25.304 1.00 43.78 106 PRO A N 1
ATOM 775 C CA . PRO A 1 106 ? 14.148 39.033 -25.177 1.00 43.78 106 PRO A CA 1
ATOM 776 C C . PRO A 1 106 ? 15.602 39.221 -25.602 1.00 43.78 106 PRO A C 1
ATOM 778 O O . PRO A 1 106 ? 15.898 39.475 -26.772 1.00 43.78 106 PRO A O 1
ATOM 781 N N . ALA A 1 107 ? 16.518 39.116 -24.641 1.00 47.00 107 ALA A N 1
ATOM 782 C CA . ALA A 1 107 ? 17.881 38.751 -24.966 1.00 47.00 107 ALA A CA 1
ATOM 783 C C . ALA A 1 107 ? 17.782 37.418 -25.712 1.00 47.00 107 ALA A C 1
ATOM 785 O O . ALA A 1 107 ? 17.195 36.463 -25.203 1.00 47.00 107 ALA A O 1
ATOM 786 N N . GLN A 1 108 ? 18.266 37.401 -26.950 1.00 48.50 108 GLN A N 1
ATOM 787 C CA . GLN A 1 108 ? 18.380 36.210 -27.779 1.00 48.50 108 GLN A CA 1
ATOM 788 C C . GLN A 1 108 ? 19.312 35.223 -27.065 1.00 48.50 108 GLN A C 1
ATOM 790 O O . GLN A 1 108 ? 20.521 35.231 -27.279 1.00 48.50 108 GLN A O 1
ATOM 795 N N . PHE A 1 109 ? 18.763 34.416 -26.161 1.00 44.16 109 PHE A N 1
ATOM 796 C CA . PHE A 1 109 ? 19.449 33.242 -25.655 1.00 44.16 109 PHE A CA 1
ATOM 797 C C . PHE A 1 109 ? 19.426 32.216 -26.778 1.00 44.16 109 PHE A C 1
ATOM 799 O O . PHE A 1 109 ? 18.363 31.848 -27.277 1.00 44.16 109 PHE A O 1
ATOM 806 N N . GLY A 1 110 ? 20.626 31.885 -27.249 1.00 48.16 110 GLY A N 1
ATOM 807 C CA . GLY A 1 110 ? 20.841 31.019 -28.393 1.00 48.16 110 GLY A CA 1
ATOM 808 C C . GLY A 1 110 ? 20.131 29.685 -28.222 1.00 48.16 110 GLY A C 1
ATOM 809 O O . GLY A 1 110 ? 20.142 29.090 -27.147 1.00 48.16 110 GLY A O 1
ATOM 8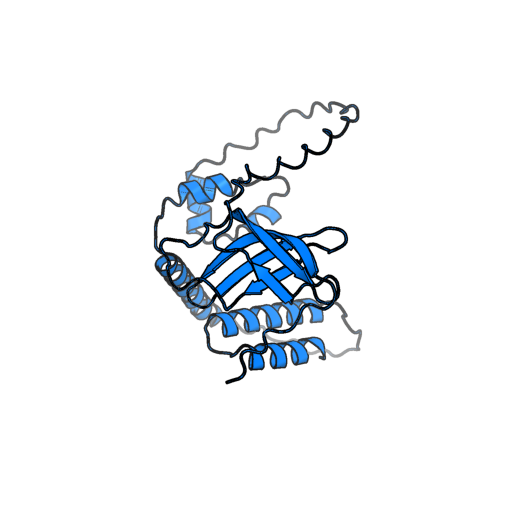10 N N . ASP A 1 111 ? 19.525 29.249 -29.318 1.00 47.75 111 ASP A N 1
ATOM 811 C CA . ASP A 1 111 ? 19.001 27.908 -29.517 1.00 47.75 111 ASP A CA 1
ATOM 812 C C . ASP A 1 111 ? 20.095 26.893 -29.140 1.00 47.75 111 ASP A C 1
ATOM 814 O O . ASP A 1 111 ? 21.166 26.858 -29.761 1.00 47.75 111 ASP A O 1
ATOM 818 N N . PHE A 1 112 ? 19.885 26.119 -28.073 1.00 53.00 112 PHE A N 1
ATOM 819 C CA . PHE A 1 112 ? 20.815 25.055 -27.712 1.00 53.00 112 PHE A CA 1
ATOM 820 C C . PHE A 1 112 ? 20.636 23.935 -28.730 1.00 53.00 112 PHE A C 1
ATOM 822 O O . PHE A 1 112 ? 19.737 23.107 -28.618 1.00 53.00 112 PHE A O 1
ATOM 829 N N . SER A 1 113 ? 21.491 23.938 -29.751 1.00 62.00 113 SER A N 1
ATOM 830 C CA . SER A 1 113 ? 21.490 22.891 -30.767 1.00 62.00 113 SER A CA 1
ATOM 831 C C . SER A 1 113 ? 21.618 21.506 -30.119 1.00 62.00 113 SER A C 1
ATOM 833 O O . SER A 1 113 ? 22.349 21.335 -29.142 1.00 62.00 113 SER A O 1
ATOM 835 N N . GLU A 1 114 ? 20.955 20.504 -30.696 1.00 55.72 114 GLU A N 1
ATOM 836 C CA . GLU A 1 114 ? 20.998 19.089 -30.286 1.00 55.72 114 GLU A CA 1
ATOM 837 C C . GLU A 1 114 ? 22.436 18.573 -30.056 1.00 55.72 114 GLU A C 1
ATOM 839 O O . GLU A 1 114 ? 22.699 17.777 -29.153 1.00 55.72 114 GLU A O 1
ATOM 844 N N . ALA A 1 115 ? 23.402 19.109 -30.811 1.00 61.72 115 ALA A N 1
ATOM 845 C CA . ALA A 1 115 ? 24.823 18.809 -30.669 1.00 61.72 115 ALA A CA 1
ATOM 846 C C . ALA A 1 115 ? 25.417 19.250 -29.317 1.00 61.72 115 ALA A C 1
ATOM 848 O O . ALA A 1 115 ? 26.292 18.572 -28.783 1.00 61.72 115 ALA A O 1
ATOM 849 N N . THR A 1 116 ? 24.946 20.360 -28.744 1.00 59.91 116 THR A N 1
ATOM 850 C CA . THR A 1 116 ? 25.424 20.890 -27.458 1.00 59.91 116 THR A CA 1
ATOM 851 C C . THR A 1 116 ? 24.920 20.050 -26.287 1.00 59.91 116 THR A C 1
ATOM 853 O O . THR A 1 116 ? 25.687 19.768 -25.369 1.00 59.91 116 THR A O 1
ATOM 856 N N . ILE A 1 117 ? 23.667 19.588 -26.345 1.00 60.38 117 ILE A N 1
ATOM 857 C CA . ILE A 1 117 ? 23.090 18.707 -25.319 1.00 60.38 117 ILE A CA 1
ATOM 858 C C . ILE A 1 117 ? 23.781 17.340 -25.365 1.00 60.38 117 ILE A C 1
ATOM 860 O O . ILE A 1 117 ? 24.224 16.843 -24.332 1.00 60.38 117 ILE A O 1
ATOM 864 N N . LYS A 1 118 ? 23.992 16.782 -26.566 1.00 65.94 118 LYS A N 1
ATOM 865 C CA . LYS A 1 118 ? 24.722 15.518 -26.727 1.00 65.94 118 LYS A CA 1
ATOM 866 C C . LYS A 1 118 ? 26.168 15.609 -26.221 1.00 65.94 118 LYS A C 1
ATOM 868 O O . LYS A 1 118 ? 26.633 14.692 -25.552 1.00 65.94 118 LYS A O 1
ATOM 873 N N . ALA A 1 119 ? 26.863 16.715 -26.491 1.00 62.84 119 ALA A N 1
ATOM 874 C CA . ALA A 1 119 ? 28.228 16.926 -26.009 1.00 62.84 119 ALA A CA 1
ATOM 875 C C . ALA A 1 119 ? 28.309 17.051 -24.475 1.00 62.84 119 ALA A C 1
ATOM 877 O O . ALA A 1 119 ? 29.271 16.568 -23.884 1.00 62.84 119 ALA A O 1
ATOM 878 N N . ALA A 1 120 ? 27.307 17.655 -23.825 1.00 57.81 120 ALA A N 1
ATOM 879 C CA . ALA A 1 120 ? 27.244 17.746 -22.364 1.00 57.81 120 ALA A CA 1
ATOM 880 C C . ALA A 1 120 ? 26.984 16.378 -21.707 1.00 57.81 120 ALA A C 1
ATOM 882 O O . ALA A 1 120 ? 27.600 16.062 -20.688 1.00 57.81 120 ALA A O 1
ATOM 883 N N . THR A 1 121 ? 26.135 15.539 -22.315 1.00 60.34 121 THR A N 1
ATOM 884 C CA . THR A 1 121 ? 25.888 14.165 -21.846 1.00 60.34 121 THR A CA 1
ATOM 885 C C . THR A 1 121 ? 27.107 13.260 -22.052 1.00 60.34 121 THR A C 1
ATOM 887 O O . THR A 1 121 ? 27.490 12.552 -21.124 1.00 60.34 121 THR A O 1
ATOM 890 N N . ASP A 1 122 ? 27.771 13.327 -23.213 1.00 59.00 122 ASP A N 1
ATOM 891 C CA . ASP A 1 122 ? 29.000 12.556 -23.484 1.00 59.00 122 ASP A CA 1
ATOM 892 C C . ASP A 1 122 ? 30.171 12.990 -22.574 1.00 59.00 122 ASP A C 1
ATOM 894 O O . ASP A 1 122 ? 31.070 12.198 -22.293 1.00 59.00 122 ASP A O 1
ATOM 898 N N . ALA A 1 123 ? 30.158 14.232 -22.079 1.00 61.19 123 ALA A N 1
ATOM 899 C CA . ALA A 1 123 ? 31.140 14.753 -21.128 1.00 61.19 123 ALA A CA 1
ATOM 900 C C . ALA A 1 123 ? 30.831 14.415 -19.653 1.00 61.19 123 ALA A C 1
ATOM 902 O O . ALA A 1 123 ? 31.585 14.828 -18.772 1.00 61.19 123 ALA A O 1
ATOM 903 N N . GLY A 1 124 ? 29.748 13.680 -19.368 1.00 55.06 124 GLY A N 1
ATOM 904 C CA . GLY A 1 124 ? 29.367 13.305 -18.002 1.00 55.06 124 GLY A CA 1
ATOM 905 C C . GLY A 1 124 ? 28.953 14.492 -17.128 1.00 55.06 124 GLY A C 1
ATOM 906 O O . GLY A 1 124 ? 29.097 14.430 -15.908 1.00 55.06 124 GLY A O 1
ATOM 907 N N . VAL A 1 125 ? 28.479 15.589 -17.732 1.00 63.38 125 VAL A N 1
ATOM 908 C CA . VAL A 1 125 ? 28.050 16.774 -16.983 1.00 63.38 125 VAL A CA 1
ATOM 909 C C . VAL A 1 125 ? 26.747 16.464 -16.251 1.00 63.38 125 VAL A C 1
ATOM 911 O O . VAL A 1 125 ? 25.731 16.134 -16.864 1.00 63.38 125 VAL A O 1
ATOM 914 N N . ASP A 1 126 ? 26.793 16.584 -14.927 1.00 64.50 126 ASP A N 1
ATOM 915 C CA . ASP A 1 126 ? 25.667 16.322 -14.040 1.00 64.50 126 ASP A CA 1
ATOM 916 C C . ASP A 1 126 ? 24.535 17.341 -14.264 1.00 64.50 126 ASP A C 1
ATOM 918 O O . ASP A 1 126 ? 24.757 18.556 -14.323 1.00 64.50 126 ASP A O 1
ATOM 922 N N . LEU A 1 127 ? 23.299 16.845 -14.375 1.00 60.38 127 LEU A N 1
ATOM 923 C CA . LEU A 1 127 ? 22.111 17.663 -14.628 1.00 60.38 127 LEU A CA 1
ATOM 924 C C . LEU A 1 127 ? 21.896 18.727 -13.545 1.00 60.38 127 LEU A C 1
ATOM 926 O O . LEU A 1 127 ? 21.423 19.830 -13.825 1.00 60.38 127 LEU A O 1
ATOM 930 N N . ASN A 1 128 ? 22.277 18.405 -12.311 1.00 59.38 128 ASN A N 1
ATOM 931 C CA . ASN A 1 128 ? 22.163 19.303 -11.175 1.00 59.38 128 ASN A CA 1
ATOM 932 C C . ASN A 1 128 ? 23.180 20.451 -11.280 1.00 59.38 128 ASN A C 1
ATOM 934 O O . ASN A 1 128 ? 22.876 21.593 -10.939 1.00 59.38 128 ASN A O 1
ATOM 938 N N . GLN A 1 129 ? 24.361 20.187 -11.847 1.00 61.91 129 GLN A N 1
ATOM 939 C CA . GLN A 1 129 ? 25.370 21.214 -12.106 1.00 61.91 129 GLN A CA 1
ATOM 940 C C . GLN A 1 129 ? 24.928 22.170 -13.228 1.00 61.91 129 GLN A C 1
ATOM 942 O O . GLN A 1 129 ? 25.160 23.373 -13.129 1.00 61.91 129 GLN A O 1
ATOM 947 N N . LEU A 1 130 ? 24.218 21.672 -14.248 1.00 64.56 130 LEU A N 1
ATOM 948 C CA . LEU A 1 130 ? 23.629 22.507 -15.308 1.00 64.56 130 LEU A CA 1
ATOM 949 C C . LEU A 1 130 ? 22.498 23.414 -14.798 1.00 64.56 130 LEU A C 1
ATOM 951 O O . LEU A 1 130 ? 22.393 24.562 -15.229 1.00 64.56 130 LEU A O 1
ATOM 955 N N . GLN A 1 131 ? 21.681 22.945 -13.848 1.00 63.22 131 GLN A N 1
ATOM 956 C CA . GLN A 1 131 ? 20.680 23.800 -13.195 1.00 63.22 131 GLN A CA 1
ATOM 957 C C . GLN A 1 131 ? 21.315 24.877 -12.309 1.00 63.22 131 GLN A C 1
ATOM 959 O O . GLN A 1 131 ? 20.795 25.991 -12.231 1.00 63.22 131 GLN A O 1
ATOM 964 N N . GLN A 1 132 ? 22.450 24.576 -11.676 1.00 69.06 132 GLN A N 1
ATOM 965 C CA . GLN A 1 132 ? 23.177 25.539 -10.847 1.00 69.06 132 GLN A CA 1
ATOM 966 C C . GLN A 1 132 ? 23.876 26.624 -11.675 1.00 69.06 132 GLN A C 1
ATOM 968 O O . GLN A 1 132 ? 23.915 27.780 -11.253 1.00 69.06 132 GLN A O 1
ATOM 973 N N . THR A 1 133 ? 24.411 26.289 -12.852 1.00 62.34 133 THR A N 1
ATOM 974 C CA . THR A 1 133 ? 25.092 27.265 -13.721 1.00 62.34 133 THR A CA 1
ATOM 975 C C . THR A 1 133 ? 24.126 28.122 -14.540 1.00 62.34 133 THR A C 1
ATOM 977 O O . THR A 1 133 ? 24.495 29.225 -14.950 1.00 62.34 133 THR A O 1
ATOM 980 N N . HIS A 1 134 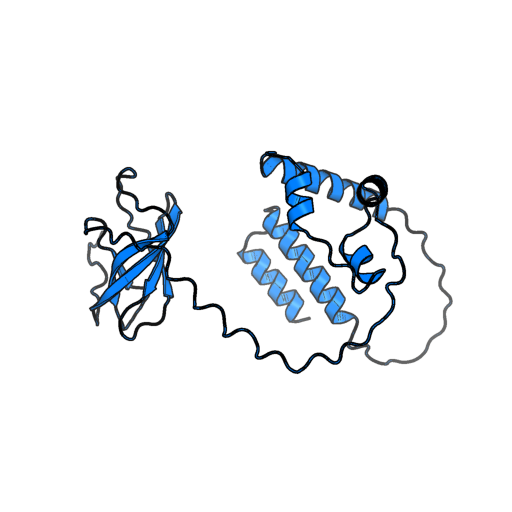? 22.880 27.673 -14.729 1.00 57.53 134 HIS A N 1
ATOM 981 C CA . HIS A 1 134 ? 21.856 28.389 -15.494 1.00 57.53 134 HIS A CA 1
ATOM 982 C C . HIS A 1 134 ? 20.499 28.441 -14.764 1.00 57.53 134 HIS A C 1
ATOM 984 O O . HIS A 1 134 ? 19.531 27.797 -15.184 1.00 57.53 134 HIS A O 1
ATOM 990 N N . PRO A 1 135 ? 20.386 29.246 -13.688 1.00 47.53 135 PRO A N 1
ATOM 991 C CA . PRO A 1 135 ? 19.133 29.410 -12.961 1.00 47.53 135 PRO A CA 1
ATOM 992 C C . PRO A 1 135 ? 18.069 30.057 -13.861 1.00 47.53 135 PRO A C 1
ATOM 994 O O . PRO A 1 135 ? 18.205 31.204 -14.285 1.00 47.53 135 PRO A O 1
ATOM 997 N N . GLY A 1 136 ? 17.008 29.304 -14.163 1.00 49.41 136 GLY A N 1
ATOM 998 C CA . GLY A 1 136 ? 15.890 29.729 -15.017 1.00 49.41 136 GLY A CA 1
ATOM 999 C C . GLY A 1 136 ? 15.712 28.906 -16.296 1.00 49.41 136 GLY A C 1
ATOM 1000 O O . GLY A 1 136 ? 14.664 29.006 -16.931 1.00 49.41 136 GLY A O 1
ATOM 1001 N N . ALA A 1 137 ? 16.679 28.056 -16.654 1.00 55.12 137 ALA A N 1
ATOM 1002 C CA . ALA A 1 137 ? 16.505 27.088 -17.730 1.00 55.12 137 ALA A CA 1
ATOM 1003 C C . ALA A 1 137 ? 15.630 25.920 -17.241 1.00 55.12 137 ALA A C 1
ATOM 1005 O O . ALA A 1 137 ? 16.051 25.114 -16.411 1.00 55.12 137 ALA A O 1
ATOM 1006 N N . GLN A 1 138 ? 14.395 25.828 -17.738 1.00 48.38 138 GLN A N 1
ATOM 1007 C CA . GLN A 1 138 ? 13.559 24.650 -17.514 1.00 48.38 138 GLN A CA 1
ATOM 1008 C C . GLN A 1 138 ? 13.951 23.574 -18.525 1.00 48.38 138 GLN A C 1
ATOM 1010 O O . GLN A 1 138 ? 13.680 23.700 -19.717 1.00 48.38 138 GLN A O 1
ATOM 1015 N N . ILE A 1 139 ? 14.616 22.525 -18.047 1.00 55.59 139 ILE A N 1
ATOM 1016 C CA . ILE A 1 139 ? 14.897 21.335 -18.851 1.00 55.59 139 ILE A CA 1
ATOM 1017 C C . ILE A 1 139 ? 13.650 20.454 -18.791 1.00 55.59 139 ILE A C 1
ATOM 1019 O O . ILE A 1 139 ? 13.280 19.972 -17.719 1.00 55.59 139 ILE A O 1
ATOM 1023 N N . ASP A 1 140 ? 12.989 20.255 -19.930 1.00 52.53 140 ASP A N 1
ATOM 1024 C CA . ASP A 1 140 ? 11.863 19.329 -20.032 1.00 52.53 140 ASP A CA 1
ATOM 1025 C C . ASP A 1 140 ? 12.384 17.885 -19.965 1.00 52.53 140 ASP A C 1
ATOM 1027 O O . ASP A 1 140 ? 12.862 17.311 -20.944 1.00 52.53 140 ASP A O 1
ATOM 1031 N N . VAL A 1 141 ? 12.327 17.297 -18.770 1.00 54.06 141 VAL A N 1
ATOM 1032 C CA . VAL A 1 141 ? 12.841 15.945 -18.490 1.00 54.06 141 VAL A CA 1
ATOM 1033 C C . VAL A 1 141 ? 12.043 14.865 -19.243 1.00 54.06 141 VAL A C 1
ATOM 1035 O O . VAL A 1 141 ? 12.561 13.783 -19.522 1.00 54.06 141 VAL A O 1
ATOM 1038 N N . SER A 1 142 ? 10.800 15.164 -19.634 1.00 48.78 142 SER A N 1
ATOM 1039 C CA . SER A 1 142 ? 9.933 14.253 -20.392 1.00 48.78 142 SER A CA 1
ATOM 1040 C C . SER A 1 142 ? 10.451 14.048 -21.817 1.00 48.78 142 SER A C 1
ATOM 1042 O O . SER A 1 142 ? 10.444 12.926 -22.326 1.00 48.78 142 SER A O 1
ATOM 1044 N N . SER A 1 143 ? 10.970 15.108 -22.440 1.00 49.72 143 SER A N 1
ATOM 1045 C CA . SER A 1 143 ? 11.600 15.051 -23.762 1.00 49.72 143 SER A CA 1
ATOM 1046 C C . SER A 1 143 ? 12.907 14.246 -23.759 1.00 49.72 143 SER A C 1
ATOM 1048 O O . SER A 1 143 ? 13.174 13.496 -24.700 1.00 49.72 143 SER A O 1
ATOM 1050 N N . TRP A 1 144 ? 13.671 14.287 -22.662 1.00 51.53 144 TRP A N 1
ATOM 1051 C CA . TRP A 1 144 ? 14.884 13.478 -22.503 1.00 51.53 144 TRP A CA 1
ATOM 1052 C C . TRP A 1 144 ? 14.564 11.983 -22.366 1.00 51.53 144 TRP A C 1
ATOM 1054 O O . TRP A 1 144 ? 15.196 11.147 -23.017 1.00 51.53 144 TRP A O 1
ATOM 1064 N N . ASN A 1 145 ? 13.534 11.633 -21.593 1.00 48.81 145 ASN A N 1
ATOM 1065 C CA . ASN A 1 145 ? 13.116 10.239 -21.429 1.00 48.81 145 ASN A CA 1
ATOM 1066 C C . ASN A 1 145 ? 12.553 9.643 -22.737 1.00 48.81 145 ASN A C 1
ATOM 1068 O O . ASN A 1 145 ? 12.730 8.458 -23.010 1.00 48.81 145 ASN A O 1
ATOM 1072 N N . ALA A 1 146 ? 11.936 10.474 -23.584 1.00 51.12 146 ALA A N 1
ATOM 1073 C CA . ALA A 1 146 ? 11.486 10.081 -24.919 1.00 51.12 146 ALA A CA 1
ATOM 1074 C C . ALA A 1 146 ? 12.644 9.927 -25.931 1.00 51.12 146 ALA A C 1
ATOM 1076 O O . ALA A 1 146 ? 12.580 9.048 -26.792 1.00 51.12 146 ALA A O 1
ATOM 1077 N N . MET A 1 147 ? 13.720 10.721 -25.820 1.00 46.00 147 MET A N 1
ATOM 1078 C CA . MET A 1 147 ? 14.909 10.606 -26.685 1.00 46.00 147 MET A CA 1
ATOM 1079 C C . MET A 1 147 ? 15.808 9.414 -26.345 1.00 46.00 147 MET A C 1
ATOM 1081 O O . MET A 1 147 ? 16.504 8.922 -27.231 1.00 46.00 147 MET A O 1
ATOM 1085 N N . GLN A 1 148 ? 15.789 8.907 -25.106 1.00 55.81 148 GLN A N 1
ATOM 1086 C CA . GLN A 1 148 ? 16.592 7.731 -24.758 1.00 55.81 148 GLN A CA 1
ATOM 1087 C C . GLN A 1 148 ? 16.074 6.416 -25.346 1.00 55.81 148 GLN A C 1
ATOM 1089 O O . GLN A 1 148 ? 16.792 5.433 -25.216 1.00 55.81 148 GLN A O 1
ATOM 1094 N N . GLY A 1 149 ? 14.908 6.390 -26.019 1.00 44.88 149 GLY A N 1
ATOM 1095 C CA . GLY A 1 149 ? 14.528 5.395 -27.044 1.00 44.88 149 GLY A CA 1
ATOM 1096 C C . GLY A 1 149 ? 14.759 3.913 -26.712 1.00 44.88 149 GLY A C 1
ATOM 1097 O O . GLY A 1 149 ? 14.808 3.071 -27.606 1.00 44.88 149 GLY A O 1
ATOM 1098 N N . GLY A 1 150 ? 14.938 3.590 -25.438 1.00 44.84 150 GLY A N 1
ATOM 1099 C CA . GLY A 1 150 ? 15.563 2.367 -24.994 1.00 44.84 150 GLY A CA 1
ATOM 1100 C C . GLY A 1 150 ? 14.549 1.587 -24.206 1.00 44.84 150 GLY A C 1
ATOM 1101 O O . GLY A 1 150 ? 14.476 1.699 -22.987 1.00 44.84 150 GLY A O 1
ATOM 1102 N N . THR A 1 151 ? 13.824 0.714 -24.894 1.00 47.69 151 THR A N 1
ATOM 1103 C CA . THR A 1 151 ? 13.184 -0.462 -24.291 1.00 47.69 151 THR A CA 1
ATOM 1104 C C . THR A 1 151 ? 14.243 -1.466 -23.805 1.00 47.69 151 THR A C 1
ATOM 1106 O O . THR A 1 151 ? 14.100 -2.671 -24.003 1.00 47.69 151 THR A O 1
ATOM 1109 N N . GLY A 1 152 ? 15.356 -0.981 -23.249 1.00 53.53 152 GLY A N 1
ATOM 1110 C CA . GLY A 1 152 ? 16.310 -1.809 -22.536 1.00 53.53 152 GLY A CA 1
ATOM 1111 C C . GLY A 1 152 ? 15.624 -2.292 -21.273 1.00 53.53 152 GLY A C 1
ATOM 1112 O O . GLY A 1 152 ? 14.925 -1.523 -20.607 1.00 53.53 152 GLY A O 1
ATOM 1113 N N . SER A 1 153 ? 15.780 -3.576 -20.970 1.00 60.12 153 SER A N 1
ATOM 1114 C CA . SER A 1 153 ? 15.285 -4.125 -19.715 1.00 60.12 153 SER A CA 1
ATOM 1115 C C . SER A 1 153 ? 15.824 -3.270 -18.566 1.00 60.12 153 SER A C 1
ATOM 1117 O O . SER A 1 153 ? 16.954 -2.786 -18.635 1.00 60.12 153 SER A O 1
ATOM 1119 N N . LEU A 1 154 ? 15.068 -3.116 -17.478 1.00 55.22 154 LEU A N 1
ATOM 1120 C CA . LEU A 1 154 ? 15.571 -2.517 -16.233 1.00 55.22 154 LEU A CA 1
ATOM 1121 C C . LEU A 1 154 ? 16.940 -3.112 -15.839 1.00 55.22 154 LEU A C 1
ATOM 1123 O O . LEU A 1 154 ? 17.808 -2.423 -15.316 1.00 55.22 154 LEU A O 1
ATOM 1127 N N . THR A 1 155 ? 17.163 -4.385 -16.171 1.00 53.16 155 THR A N 1
ATOM 1128 C CA . THR A 1 155 ? 18.440 -5.088 -16.014 1.00 53.16 155 THR A CA 1
ATOM 1129 C C . THR A 1 155 ? 19.601 -4.443 -16.787 1.00 53.16 155 THR A C 1
ATOM 1131 O O . THR A 1 155 ? 20.710 -4.380 -16.262 1.00 53.16 155 THR A O 1
ATOM 1134 N N . ASP A 1 156 ? 19.365 -3.936 -17.998 1.00 63.34 156 ASP A N 1
ATOM 1135 C CA . ASP A 1 156 ? 20.377 -3.256 -18.816 1.00 63.34 156 ASP A CA 1
ATOM 1136 C C . ASP A 1 156 ? 20.701 -1.864 -18.257 1.00 63.34 156 ASP A C 1
ATOM 1138 O O . ASP A 1 156 ? 21.866 -1.469 -18.233 1.00 63.34 156 ASP A O 1
ATOM 1142 N N . GLN A 1 157 ? 19.700 -1.158 -17.717 1.00 62.69 157 GLN A N 1
ATOM 1143 C CA . GLN A 1 157 ? 19.917 0.117 -17.021 1.00 62.69 157 GLN A CA 1
ATOM 1144 C C . GLN A 1 157 ? 20.722 -0.070 -15.728 1.00 62.69 157 GLN A C 1
ATOM 1146 O O . GLN A 1 157 ? 21.650 0.695 -15.471 1.00 62.69 157 GLN A O 1
ATOM 1151 N N . ILE A 1 158 ? 20.436 -1.119 -14.947 1.00 65.25 158 ILE A N 1
ATOM 1152 C CA . ILE A 1 158 ? 21.213 -1.450 -13.740 1.00 65.25 158 ILE A CA 1
ATOM 1153 C C . ILE A 1 158 ? 22.662 -1.793 -14.106 1.00 65.25 158 ILE A C 1
ATOM 1155 O O . ILE A 1 158 ? 23.590 -1.374 -13.416 1.00 65.25 158 ILE A O 1
ATOM 1159 N N . LYS A 1 159 ? 22.877 -2.518 -15.209 1.00 73.44 159 LYS A N 1
ATOM 1160 C CA . LYS A 1 159 ? 24.223 -2.870 -15.669 1.00 73.44 159 LYS A CA 1
ATOM 1161 C C . LYS A 1 159 ? 25.018 -1.637 -16.112 1.00 73.44 159 LYS A C 1
ATOM 1163 O O . LYS A 1 159 ? 26.161 -1.487 -15.689 1.00 73.44 159 LYS A O 1
ATOM 1168 N N . ALA A 1 160 ? 24.398 -0.732 -16.871 1.00 67.88 160 ALA A N 1
ATOM 1169 C CA . ALA A 1 160 ? 25.023 0.526 -17.279 1.00 67.88 160 ALA A CA 1
ATOM 1170 C C . ALA A 1 160 ? 25.356 1.423 -16.072 1.00 67.88 160 ALA A C 1
ATOM 1172 O O . ALA A 1 160 ? 26.458 1.965 -15.985 1.00 67.88 160 ALA A O 1
ATOM 1173 N N . ALA A 1 161 ? 24.447 1.522 -15.096 1.00 66.94 161 ALA A N 1
ATOM 1174 C CA . ALA A 1 161 ? 24.685 2.276 -13.865 1.00 66.94 161 ALA A CA 1
ATOM 1175 C C . ALA A 1 161 ? 25.842 1.687 -13.034 1.00 66.94 161 ALA A C 1
ATOM 1177 O O . ALA A 1 161 ? 26.643 2.431 -12.465 1.00 66.94 161 ALA A O 1
ATOM 1178 N N . MET A 1 162 ? 25.970 0.356 -12.995 1.00 75.81 162 MET A N 1
ATOM 1179 C CA . MET A 1 162 ? 27.066 -0.321 -12.299 1.00 75.81 162 MET A CA 1
ATOM 1180 C C . MET A 1 162 ? 28.423 -0.084 -12.978 1.00 75.81 162 MET A C 1
ATOM 1182 O O . MET A 1 162 ? 29.415 0.115 -12.279 1.00 75.81 162 MET A O 1
ATOM 1186 N N . GLU A 1 163 ? 28.475 -0.044 -14.313 1.00 72.81 163 GLU A N 1
ATOM 1187 C CA . GLU A 1 163 ? 29.701 0.259 -15.069 1.00 72.81 163 GLU A CA 1
ATOM 1188 C C . GLU A 1 163 ? 30.198 1.690 -14.805 1.00 72.81 163 GLU A C 1
ATOM 1190 O O . GLU A 1 163 ? 31.377 1.895 -14.506 1.00 72.81 163 GLU A O 1
ATOM 1195 N N . VAL A 1 164 ? 29.288 2.672 -14.797 1.00 69.19 164 VAL A N 1
ATOM 1196 C CA . VAL A 1 164 ? 29.618 4.073 -14.475 1.00 69.19 164 VAL A CA 1
ATOM 1197 C C . VAL A 1 164 ? 30.114 4.210 -13.031 1.00 69.19 164 VAL A C 1
ATOM 1199 O O . VAL A 1 164 ? 31.120 4.876 -12.774 1.00 69.19 164 VAL A O 1
ATOM 1202 N N . ALA A 1 165 ? 29.465 3.534 -12.077 1.00 67.19 165 ALA A N 1
ATOM 1203 C CA . ALA A 1 165 ? 29.895 3.544 -10.680 1.00 67.19 165 ALA A CA 1
ATOM 1204 C C . ALA A 1 165 ? 31.293 2.922 -10.491 1.00 67.19 165 ALA A C 1
ATOM 1206 O O . ALA A 1 165 ? 32.084 3.400 -9.672 1.00 67.19 165 ALA A O 1
ATOM 1207 N N . GLN A 1 166 ? 31.626 1.888 -11.269 1.00 75.12 166 GLN A N 1
ATOM 1208 C CA . GLN A 1 166 ? 32.938 1.245 -11.221 1.00 75.12 166 GLN A CA 1
ATOM 1209 C C . GLN A 1 166 ? 34.043 2.148 -11.789 1.00 75.12 166 GLN A C 1
ATOM 1211 O O . GLN A 1 166 ? 35.150 2.183 -11.247 1.00 75.12 166 GLN A O 1
ATOM 1216 N N . GLN A 1 167 ? 33.737 2.935 -12.824 1.00 70.25 167 GLN A N 1
ATOM 1217 C CA . GLN A 1 167 ? 34.671 3.903 -13.401 1.00 70.25 167 GLN A CA 1
ATOM 1218 C C . GLN A 1 167 ? 35.008 5.038 -12.417 1.00 70.25 167 GLN A C 1
ATOM 1220 O O . GLN A 1 167 ? 36.171 5.434 -12.303 1.00 70.25 167 GLN A O 1
ATOM 1225 N N . TYR A 1 168 ? 34.034 5.504 -11.630 1.00 61.41 168 TYR A N 1
ATOM 1226 C CA . TYR A 1 168 ? 34.266 6.527 -10.601 1.00 61.41 168 TYR A CA 1
ATOM 1227 C C . TYR A 1 168 ? 35.182 6.053 -9.463 1.00 61.41 168 TYR A C 1
ATOM 1229 O O . TYR A 1 168 ? 36.015 6.823 -8.981 1.00 61.41 168 TYR A O 1
ATOM 1237 N N . GLN A 1 169 ? 35.100 4.780 -9.060 1.00 67.12 169 GLN A N 1
ATOM 1238 C CA . GLN A 1 169 ? 35.992 4.238 -8.025 1.00 67.12 169 GLN A CA 1
ATOM 1239 C C . GLN A 1 169 ? 37.460 4.177 -8.470 1.00 67.12 169 GLN A C 1
ATOM 1241 O O . GLN A 1 169 ? 38.354 4.292 -7.634 1.00 67.12 169 GLN A O 1
ATOM 1246 N N . GLN A 1 170 ? 37.728 4.046 -9.772 1.00 68.25 170 GLN A N 1
ATOM 1247 C CA . GLN A 1 170 ? 39.097 4.039 -10.298 1.00 68.25 170 GLN A CA 1
ATOM 1248 C C . GLN A 1 170 ? 39.692 5.452 -10.406 1.00 68.25 170 GLN A C 1
ATOM 1250 O O . GLN A 1 170 ? 40.900 5.618 -10.241 1.00 68.25 170 GLN A O 1
ATOM 1255 N N . ALA A 1 171 ? 38.860 6.479 -10.613 1.00 56.06 171 ALA A N 1
ATOM 1256 C CA . ALA A 1 171 ? 39.305 7.874 -10.684 1.00 56.06 171 ALA A CA 1
ATOM 1257 C C . ALA A 1 171 ? 39.614 8.488 -9.302 1.00 56.06 171 ALA A C 1
ATOM 1259 O O . ALA A 1 171 ? 40.497 9.336 -9.184 1.00 56.06 171 ALA A O 1
ATOM 1260 N N . ALA A 1 172 ? 38.954 8.026 -8.235 1.00 55.72 172 ALA A N 1
ATOM 1261 C CA . ALA A 1 172 ? 39.153 8.549 -6.878 1.00 55.72 172 ALA A CA 1
ATOM 1262 C C . ALA A 1 172 ? 40.497 8.145 -6.220 1.00 55.72 172 ALA A C 1
ATOM 1264 O O . ALA A 1 172 ? 40.822 8.626 -5.137 1.00 55.72 172 ALA A O 1
ATOM 1265 N N . GLY A 1 173 ? 41.299 7.284 -6.860 1.00 49.59 173 GLY A N 1
ATOM 1266 C CA . GLY A 1 173 ? 42.589 6.807 -6.340 1.00 49.59 173 GLY A CA 1
ATOM 1267 C C . GLY A 1 173 ? 43.795 7.724 -6.592 1.00 49.59 173 GLY A C 1
ATOM 1268 O O . GLY A 1 173 ? 44.902 7.375 -6.186 1.00 49.59 173 GLY A O 1
ATOM 1269 N N . GLN A 1 174 ? 43.628 8.868 -7.264 1.00 48.88 174 GLN A N 1
ATOM 1270 C CA . GLN A 1 174 ? 44.731 9.780 -7.599 1.00 48.88 174 GLN A CA 1
ATOM 1271 C C . GLN A 1 174 ? 44.398 11.231 -7.234 1.00 48.88 174 GLN A C 1
ATOM 1273 O O . GLN A 1 174 ? 44.257 12.085 -8.104 1.00 48.88 174 GLN A O 1
ATOM 1278 N N . MET A 1 175 ? 44.301 11.535 -5.938 1.00 45.47 175 MET A N 1
ATOM 1279 C CA . MET A 1 175 ? 44.414 12.920 -5.470 1.00 45.47 175 MET A CA 1
ATOM 1280 C C . MET A 1 175 ? 45.769 13.122 -4.774 1.00 45.47 175 MET A C 1
ATOM 1282 O O . MET A 1 175 ? 46.092 12.373 -3.849 1.00 45.47 175 MET A O 1
ATOM 1286 N N . PRO A 1 176 ? 46.592 14.094 -5.214 1.00 52.97 176 PRO A N 1
ATOM 1287 C CA . PRO A 1 176 ? 47.849 14.421 -4.558 1.00 52.97 176 PRO A CA 1
ATOM 1288 C C . PRO A 1 176 ? 47.579 14.984 -3.159 1.00 52.97 176 PRO A C 1
ATOM 1290 O O . PRO A 1 176 ? 46.788 15.908 -2.985 1.00 52.97 176 PRO A O 1
ATOM 1293 N N . THR A 1 177 ? 48.255 14.421 -2.160 1.00 48.53 177 THR A N 1
ATOM 1294 C CA . THR A 1 177 ? 48.211 14.876 -0.767 1.00 48.53 177 THR A CA 1
ATOM 1295 C C . THR A 1 177 ? 48.725 16.318 -0.654 1.00 48.53 177 THR A C 1
ATOM 1297 O O . THR A 1 177 ? 49.894 16.554 -0.985 1.00 48.53 177 THR A O 1
ATOM 1300 N N . PRO A 1 178 ? 47.916 17.285 -0.180 1.00 48.25 178 PRO A N 1
ATOM 1301 C CA . PRO A 1 178 ? 48.395 18.633 0.098 1.00 48.25 178 PRO A CA 1
ATOM 1302 C C . PRO A 1 178 ? 49.329 18.628 1.316 1.00 48.25 178 PRO A C 1
ATOM 1304 O O . PRO A 1 178 ? 49.021 18.054 2.360 1.00 48.25 178 PRO A O 1
ATOM 1307 N N . MET A 1 179 ? 50.493 19.266 1.167 1.00 48.12 179 MET A N 1
ATOM 1308 C CA . MET A 1 179 ? 51.435 19.495 2.261 1.00 48.12 179 MET A CA 1
ATOM 1309 C C . MET A 1 179 ? 50.850 20.497 3.263 1.00 48.12 179 MET A C 1
ATOM 1311 O O . MET A 1 179 ? 50.381 21.572 2.896 1.00 48.12 179 MET A O 1
ATOM 1315 N N . THR A 1 180 ? 50.921 20.130 4.537 1.00 49.41 180 THR A N 1
ATOM 1316 C CA . THR A 1 180 ? 50.529 20.911 5.714 1.00 49.41 180 THR A CA 1
ATOM 1317 C C . THR A 1 180 ? 51.461 22.097 5.980 1.00 49.41 180 THR A C 1
ATOM 1319 O O . THR A 1 180 ? 52.680 21.907 5.991 1.00 49.41 180 THR A O 1
ATOM 1322 N N . PRO A 1 181 ? 50.922 23.263 6.374 1.00 49.59 181 PRO A N 1
ATOM 1323 C CA . PRO A 1 181 ? 51.570 24.148 7.327 1.00 49.59 181 PRO A CA 1
ATOM 1324 C C . PRO A 1 181 ? 50.907 24.027 8.704 1.00 49.59 181 PRO A C 1
ATOM 1326 O O . PRO A 1 181 ? 49.696 24.159 8.865 1.00 49.59 181 PRO A O 1
ATOM 1329 N N . ASP A 1 182 ? 51.761 23.781 9.687 1.00 50.12 182 ASP A N 1
ATOM 1330 C CA . ASP A 1 182 ? 51.500 23.794 11.119 1.00 50.12 182 ASP A CA 1
ATOM 1331 C C . ASP A 1 182 ? 51.280 25.238 11.600 1.00 50.12 182 ASP A C 1
ATOM 1333 O O . ASP A 1 182 ? 52.132 26.103 11.378 1.00 50.12 182 ASP A O 1
ATOM 1337 N N . THR A 1 183 ? 50.138 25.527 12.231 1.00 40.25 183 THR A N 1
ATOM 1338 C CA . THR A 1 183 ? 50.057 26.493 13.342 1.00 40.25 183 THR A CA 1
ATOM 1339 C C . THR A 1 183 ? 48.731 26.371 14.098 1.00 40.25 183 THR A C 1
ATOM 1341 O O . THR A 1 183 ? 47.640 26.437 13.537 1.00 40.25 183 THR A O 1
ATOM 1344 N N . ALA A 1 184 ? 48.850 26.203 15.412 1.00 52.66 184 ALA A N 1
ATOM 1345 C CA . ALA A 1 184 ? 47.777 26.077 16.387 1.00 52.66 184 ALA A CA 1
ATOM 1346 C C . ALA A 1 184 ? 46.937 27.360 16.572 1.00 52.66 184 ALA A C 1
ATOM 1348 O O . ALA A 1 184 ? 47.507 28.435 16.755 1.00 52.66 184 ALA A O 1
ATOM 1349 N N . SER A 1 185 ? 45.603 27.239 16.675 1.00 45.28 185 SER A N 1
ATOM 1350 C CA . SER A 1 185 ? 44.783 27.945 17.687 1.00 45.28 185 SER A CA 1
ATOM 1351 C C . SER A 1 185 ? 43.274 27.667 17.587 1.00 45.28 185 SER A C 1
ATOM 1353 O O . SER A 1 185 ? 42.634 27.985 16.596 1.00 45.28 185 SER A O 1
ATOM 1355 N N . ILE A 1 186 ? 42.743 27.171 18.710 1.00 47.09 186 ILE A N 1
ATOM 1356 C CA . ILE A 1 186 ? 41.473 27.517 19.382 1.00 47.09 186 ILE A CA 1
ATOM 1357 C C . ILE A 1 186 ? 40.147 27.363 18.601 1.00 47.09 186 ILE A C 1
ATOM 1359 O O . ILE A 1 186 ? 39.716 28.221 17.839 1.00 47.09 186 ILE A O 1
ATOM 1363 N N . ALA A 1 187 ? 39.466 26.273 18.971 1.00 51.47 187 ALA A N 1
ATOM 1364 C CA . ALA A 1 187 ? 38.031 25.980 19.011 1.00 51.47 187 ALA A CA 1
ATOM 1365 C C . ALA A 1 187 ? 37.011 27.068 18.609 1.00 51.47 187 ALA A C 1
ATOM 1367 O O . ALA A 1 187 ? 36.839 28.085 19.285 1.00 51.47 187 ALA A O 1
ATOM 1368 N N . LYS A 1 188 ? 36.171 26.696 17.635 1.00 47.28 188 LYS A N 1
ATOM 1369 C CA . LYS A 1 188 ? 34.751 27.062 17.542 1.00 47.28 188 LYS A CA 1
ATOM 1370 C C . LYS A 1 188 ? 34.002 25.892 16.870 1.00 47.28 188 LYS A C 1
ATOM 1372 O O . LYS A 1 188 ? 34.424 25.506 15.781 1.00 47.28 188 LYS A O 1
ATOM 1377 N N . PRO A 1 189 ? 32.957 25.299 17.480 1.00 48.16 189 PRO A N 1
ATOM 1378 C CA . PRO A 1 189 ? 32.222 24.200 16.856 1.00 48.16 189 PRO A CA 1
ATOM 1379 C C . PRO A 1 189 ? 31.498 24.714 15.602 1.00 48.16 189 PRO A C 1
ATOM 1381 O O . PRO A 1 189 ? 30.719 25.667 15.680 1.00 48.16 189 PRO A O 1
ATOM 1384 N N . HIS A 1 190 ? 31.818 24.125 14.449 1.00 49.22 190 HIS A N 1
ATOM 1385 C CA . HIS A 1 190 ? 31.122 24.338 13.182 1.00 49.22 190 HIS A CA 1
ATOM 1386 C C . HIS A 1 190 ? 29.933 23.378 13.136 1.00 49.22 190 HIS A C 1
ATOM 1388 O O . HIS A 1 190 ? 30.093 22.220 12.800 1.00 49.22 190 HIS A O 1
ATOM 1394 N N . ALA A 1 191 ? 28.743 23.856 13.496 1.00 56.38 191 ALA A N 1
ATOM 1395 C CA . ALA A 1 191 ? 27.504 23.069 13.486 1.00 56.38 191 ALA A CA 1
ATOM 1396 C C . ALA A 1 191 ? 26.886 22.936 12.073 1.00 56.38 191 ALA A C 1
ATOM 1398 O O . ALA A 1 191 ? 25.670 23.038 11.920 1.00 56.38 191 ALA A O 1
ATOM 1399 N N . GLY A 1 192 ? 27.720 22.830 11.036 1.00 57.31 192 GLY A N 1
ATOM 1400 C CA . GLY A 1 192 ? 27.291 22.862 9.633 1.00 57.31 192 GLY A CA 1
ATOM 1401 C C . GLY A 1 192 ? 27.773 21.668 8.819 1.00 57.31 192 GLY A C 1
ATOM 1402 O O . GLY A 1 192 ? 27.005 21.158 8.014 1.00 57.31 192 GLY A O 1
ATOM 1403 N N . ASP A 1 193 ? 28.997 21.199 9.067 1.00 66.75 193 ASP A N 1
ATOM 1404 C CA . ASP A 1 193 ? 29.614 20.122 8.285 1.00 66.75 193 ASP A CA 1
ATOM 1405 C C . ASP A 1 193 ? 29.069 18.726 8.657 1.00 66.75 193 ASP A C 1
ATOM 1407 O O . ASP A 1 193 ? 28.980 17.843 7.806 1.00 66.75 193 ASP A O 1
ATOM 1411 N N . ASP A 1 194 ? 28.586 18.541 9.893 1.00 79.12 194 ASP A N 1
ATOM 1412 C CA . ASP A 1 194 ? 28.101 17.237 10.374 1.00 79.12 194 ASP A CA 1
ATOM 1413 C C . ASP A 1 194 ? 26.846 16.742 9.625 1.00 79.12 194 ASP A C 1
ATOM 1415 O O . ASP A 1 194 ? 26.617 15.538 9.491 1.00 79.12 194 ASP A O 1
ATOM 1419 N N . VAL A 1 195 ? 26.017 17.656 9.103 1.00 84.38 195 VAL A N 1
ATOM 1420 C CA . VAL A 1 195 ? 24.777 17.293 8.393 1.00 84.38 195 VAL A CA 1
ATOM 1421 C C . VAL A 1 195 ? 25.080 16.703 7.016 1.00 84.38 195 VAL A C 1
ATOM 1423 O O . VAL A 1 195 ? 24.443 15.722 6.623 1.00 84.38 195 VAL A O 1
ATOM 1426 N N . ASP A 1 196 ? 26.058 17.262 6.303 1.00 86.56 196 ASP A N 1
ATOM 1427 C CA . ASP A 1 196 ? 26.463 16.771 4.985 1.00 86.56 196 ASP A CA 1
ATOM 1428 C C . ASP A 1 196 ? 27.132 15.391 5.098 1.00 86.56 196 ASP A C 1
ATOM 1430 O O . ASP A 1 196 ? 26.819 14.480 4.323 1.00 86.56 196 ASP A O 1
ATOM 1434 N N . ASP A 1 197 ? 27.950 15.181 6.134 1.00 90.25 197 ASP A N 1
ATOM 1435 C CA . ASP A 1 197 ? 28.563 13.881 6.430 1.00 90.25 197 ASP A CA 1
ATOM 1436 C C . ASP A 1 197 ? 27.528 12.825 6.862 1.00 90.25 197 ASP A C 1
ATOM 1438 O O . ASP A 1 197 ? 27.594 11.655 6.451 1.00 90.25 197 ASP A O 1
ATOM 1442 N N . THR A 1 198 ? 26.515 13.235 7.633 1.00 93.06 198 THR A N 1
ATOM 1443 C CA . THR A 1 198 ? 25.375 12.381 8.006 1.00 93.06 198 THR A CA 1
ATOM 1444 C C . THR A 1 198 ? 24.583 11.965 6.766 1.00 93.06 198 THR A C 1
ATOM 1446 O O . THR A 1 198 ? 24.253 10.786 6.596 1.00 93.06 198 THR A O 1
ATOM 1449 N N . LEU A 1 199 ? 24.308 12.905 5.856 1.00 94.69 199 LEU A N 1
ATOM 1450 C CA . LEU A 1 199 ? 23.564 12.640 4.626 1.00 94.69 199 LEU A CA 1
ATOM 1451 C C . LEU A 1 199 ? 24.333 11.694 3.692 1.00 94.69 199 LEU A C 1
ATOM 1453 O O . LEU A 1 199 ? 23.764 10.707 3.216 1.00 94.69 199 LEU A O 1
ATOM 1457 N N . ALA A 1 200 ? 25.633 11.932 3.499 1.00 94.75 200 ALA A N 1
ATOM 1458 C CA . ALA A 1 200 ? 26.503 11.057 2.715 1.00 94.75 200 ALA A CA 1
ATOM 1459 C C . ALA A 1 200 ? 26.570 9.633 3.304 1.00 94.75 200 ALA A C 1
ATOM 1461 O O . ALA A 1 200 ? 26.555 8.635 2.571 1.00 94.75 200 ALA A O 1
ATOM 1462 N N . SER A 1 201 ? 26.582 9.520 4.636 1.00 93.44 201 SER A N 1
ATOM 1463 C CA . SER A 1 201 ? 26.566 8.235 5.343 1.00 93.44 201 SER A CA 1
ATOM 1464 C C . SER A 1 201 ? 25.248 7.479 5.150 1.00 93.44 201 SER A C 1
ATOM 1466 O O . SER A 1 201 ? 25.264 6.273 4.885 1.00 93.44 201 SER A O 1
ATOM 1468 N N . LEU A 1 202 ? 24.105 8.171 5.206 1.00 95.62 202 LEU A N 1
ATOM 1469 C CA . LEU A 1 202 ? 22.790 7.578 4.942 1.00 95.62 202 LEU A CA 1
ATOM 1470 C C . LEU A 1 202 ? 22.653 7.097 3.490 1.00 95.62 202 LEU A C 1
ATOM 1472 O O . LEU A 1 202 ? 22.161 5.990 3.259 1.00 95.62 202 LEU A O 1
ATOM 1476 N N . GLU A 1 203 ? 23.140 7.868 2.514 1.00 97.00 203 GLU A N 1
ATOM 1477 C CA . GLU A 1 203 ? 23.105 7.475 1.100 1.00 97.00 203 GLU A CA 1
ATOM 1478 C C . GLU A 1 203 ? 23.928 6.200 0.844 1.00 97.00 203 GLU A C 1
ATOM 1480 O O . GLU A 1 203 ? 23.503 5.293 0.119 1.00 97.00 203 GLU A O 1
ATOM 1485 N N . LYS A 1 204 ? 25.088 6.074 1.500 1.00 96.75 204 LYS A N 1
ATOM 1486 C CA . LYS A 1 204 ? 25.930 4.874 1.418 1.00 96.75 204 LYS A CA 1
ATOM 1487 C C . LYS A 1 204 ? 25.238 3.633 1.990 1.00 96.75 204 LYS A C 1
ATOM 1489 O O . LYS A 1 204 ? 25.351 2.556 1.402 1.00 96.75 204 LYS A O 1
ATOM 1494 N N . LEU A 1 205 ? 24.512 3.766 3.102 1.00 95.38 205 LEU A N 1
ATOM 1495 C CA . LEU A 1 205 ? 23.764 2.655 3.700 1.00 95.38 205 LEU A CA 1
ATOM 1496 C C . LEU A 1 205 ? 22.639 2.160 2.782 1.00 95.38 205 LEU A C 1
ATOM 1498 O O . LEU A 1 205 ? 22.448 0.951 2.659 1.00 95.38 205 LEU A O 1
ATOM 1502 N N . VAL A 1 206 ? 21.939 3.071 2.095 1.00 96.12 206 VAL A N 1
ATOM 1503 C CA . VAL A 1 206 ? 20.892 2.709 1.122 1.00 96.12 206 VAL A CA 1
ATOM 1504 C C . VAL A 1 206 ? 21.491 1.929 -0.048 1.00 96.12 206 VAL A C 1
ATOM 1506 O O . VAL A 1 206 ? 20.997 0.851 -0.371 1.00 96.12 206 VAL A O 1
ATOM 1509 N N . LYS A 1 207 ? 22.617 2.394 -0.610 1.00 95.69 207 LYS A N 1
ATOM 1510 C CA . LYS A 1 207 ? 23.322 1.685 -1.696 1.00 95.69 207 LYS A CA 1
ATOM 1511 C C . LYS A 1 207 ? 23.733 0.262 -1.300 1.00 95.69 207 LYS A C 1
ATOM 1513 O O . LYS A 1 207 ? 23.628 -0.652 -2.113 1.00 95.69 207 LYS A O 1
ATOM 1518 N N . LEU A 1 208 ? 24.180 0.053 -0.059 1.00 95.19 208 LEU A N 1
ATOM 1519 C CA . LEU A 1 208 ? 24.563 -1.275 0.443 1.00 95.19 208 LEU A CA 1
ATOM 1520 C C . LEU A 1 208 ? 23.360 -2.204 0.670 1.00 95.19 208 LEU A C 1
ATOM 1522 O O . LEU A 1 208 ? 23.469 -3.404 0.410 1.00 95.19 208 LEU A O 1
ATOM 1526 N N . ARG A 1 209 ? 22.223 -1.665 1.125 1.00 97.25 209 ARG A N 1
ATOM 1527 C CA . ARG A 1 209 ? 20.966 -2.416 1.252 1.00 97.25 209 ARG A CA 1
ATOM 1528 C C . ARG A 1 209 ? 20.437 -2.836 -0.119 1.00 97.25 209 ARG A C 1
ATOM 1530 O O . ARG A 1 209 ? 20.135 -4.005 -0.322 1.00 97.25 209 ARG A O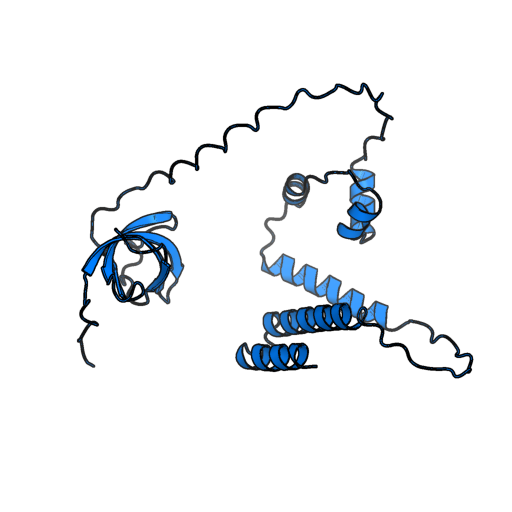 1
ATOM 1537 N N . ASP A 1 210 ? 20.389 -1.911 -1.075 1.00 94.25 210 ASP A N 1
ATOM 1538 C CA . ASP A 1 210 ? 19.865 -2.178 -2.420 1.00 94.25 210 ASP A CA 1
ATOM 1539 C C . ASP A 1 210 ? 20.770 -3.147 -3.207 1.00 94.25 210 ASP A C 1
ATOM 1541 O O . ASP A 1 210 ? 20.293 -3.927 -4.030 1.00 94.25 210 ASP A O 1
ATOM 1545 N N . ALA A 1 211 ? 22.072 -3.166 -2.900 1.00 92.62 211 ALA A N 1
ATOM 1546 C CA . ALA A 1 211 ? 23.017 -4.166 -3.398 1.00 92.62 211 ALA A CA 1
ATOM 1547 C C . ALA A 1 211 ? 22.887 -5.548 -2.717 1.00 92.62 211 ALA A C 1
ATOM 1549 O O . ALA A 1 211 ? 23.606 -6.476 -3.087 1.00 92.62 211 ALA A O 1
ATOM 1550 N N . GLY A 1 212 ? 22.018 -5.696 -1.710 1.00 93.44 212 GLY A N 1
ATOM 1551 C CA . GLY A 1 212 ? 21.833 -6.936 -0.949 1.00 93.44 212 GLY A CA 1
ATOM 1552 C C . GLY A 1 212 ? 23.004 -7.296 -0.029 1.00 93.44 212 GLY A C 1
ATOM 1553 O O . GLY A 1 212 ? 23.092 -8.433 0.430 1.00 93.44 212 GLY A O 1
ATOM 1554 N N . VAL A 1 213 ? 23.918 -6.353 0.227 1.00 97.94 213 VAL A N 1
ATOM 1555 C CA . VAL A 1 213 ? 25.064 -6.543 1.134 1.00 97.94 213 VAL A CA 1
ATOM 1556 C C . VAL A 1 213 ? 24.627 -6.422 2.594 1.00 97.94 213 VAL A C 1
ATOM 1558 O O . VAL A 1 213 ? 25.185 -7.096 3.454 1.00 97.94 213 VAL A O 1
ATOM 1561 N N . LEU A 1 214 ? 23.632 -5.571 2.863 1.00 93.06 214 LEU A N 1
ATOM 1562 C CA . LEU A 1 214 ? 22.997 -5.426 4.171 1.00 93.06 214 LEU A CA 1
ATOM 1563 C C . LEU A 1 214 ? 21.567 -5.949 4.119 1.00 93.06 214 LEU A C 1
ATOM 1565 O O . LEU A 1 214 ? 20.810 -5.625 3.204 1.00 93.06 214 LEU A O 1
ATOM 1569 N N . THR A 1 215 ? 21.183 -6.705 5.142 1.00 96.31 215 THR A N 1
ATOM 1570 C CA . THR A 1 215 ? 19.776 -7.020 5.397 1.00 96.31 215 THR A CA 1
ATOM 1571 C C . THR A 1 215 ? 19.046 -5.804 5.976 1.00 96.31 215 THR A C 1
ATOM 1573 O O . THR A 1 215 ? 19.663 -4.916 6.573 1.00 96.31 215 THR A O 1
ATOM 1576 N N . ASP A 1 216 ? 17.715 -5.764 5.862 1.00 93.19 216 ASP A N 1
ATOM 1577 C CA . ASP A 1 216 ? 16.909 -4.646 6.383 1.00 93.19 216 ASP A CA 1
ATOM 1578 C C . ASP A 1 216 ? 17.118 -4.409 7.891 1.00 93.19 216 ASP A C 1
ATOM 1580 O O . ASP A 1 216 ? 17.141 -3.269 8.358 1.00 93.19 216 ASP A O 1
ATOM 1584 N N . ALA A 1 217 ? 17.344 -5.479 8.662 1.00 93.81 217 ALA A N 1
ATOM 1585 C CA . ALA A 1 217 ? 17.607 -5.394 10.099 1.00 93.81 217 ALA A CA 1
ATOM 1586 C C . ALA A 1 217 ? 18.962 -4.731 10.420 1.00 93.81 217 ALA A C 1
ATOM 1588 O O . ALA A 1 217 ? 19.089 -3.980 11.393 1.00 93.81 217 ALA A O 1
ATOM 1589 N N . GLU A 1 218 ? 19.979 -4.984 9.596 1.00 93.81 218 GLU A N 1
ATOM 1590 C CA . GLU A 1 218 ? 21.304 -4.377 9.745 1.00 93.81 218 GLU A CA 1
ATOM 1591 C C . GLU A 1 218 ? 21.288 -2.911 9.307 1.00 93.81 218 GLU A C 1
ATOM 1593 O O . GLU A 1 218 ? 21.888 -2.064 9.973 1.00 93.81 218 GLU A O 1
ATOM 1598 N N . PHE A 1 219 ? 20.540 -2.594 8.246 1.00 97.56 219 PHE A N 1
ATOM 1599 C CA . PHE A 1 219 ? 20.340 -1.224 7.778 1.00 97.56 219 PHE A CA 1
ATOM 1600 C C . PHE A 1 219 ? 19.711 -0.333 8.860 1.00 97.56 219 PHE A C 1
ATOM 1602 O O . PHE A 1 219 ? 20.245 0.735 9.159 1.00 97.56 219 PHE A O 1
ATOM 1609 N N . GLU A 1 220 ? 18.633 -0.782 9.508 1.00 94.81 220 GLU A N 1
ATOM 1610 C CA . GLU A 1 220 ? 17.978 -0.024 10.586 1.00 94.81 220 GLU A CA 1
ATOM 1611 C C . GLU A 1 220 ? 18.897 0.193 11.800 1.00 94.81 220 GLU A C 1
ATOM 1613 O O . GLU A 1 220 ? 18.869 1.253 12.431 1.00 94.81 220 GLU A O 1
ATOM 1618 N N . THR A 1 221 ? 19.757 -0.782 12.110 1.00 96.19 221 THR A N 1
ATOM 1619 C CA . THR A 1 221 ? 20.744 -0.653 13.193 1.00 96.19 221 THR A CA 1
ATOM 1620 C C . THR A 1 221 ? 21.812 0.389 12.851 1.00 96.19 221 THR A C 1
ATOM 1622 O O . THR A 1 221 ? 22.123 1.252 13.673 1.00 96.19 221 THR A O 1
ATOM 1625 N N . ALA A 1 222 ? 22.347 0.350 11.628 1.00 94.69 222 ALA A N 1
ATOM 1626 C CA . ALA A 1 222 ? 23.361 1.294 11.167 1.00 94.69 222 ALA A CA 1
ATOM 1627 C C . ALA A 1 222 ? 22.810 2.722 11.040 1.00 94.69 222 ALA A C 1
ATOM 1629 O O . ALA A 1 222 ? 23.464 3.675 11.457 1.00 94.69 222 ALA A O 1
ATOM 1630 N N . LYS A 1 223 ? 21.580 2.868 10.538 1.00 96.88 223 LYS A N 1
ATOM 1631 C CA . LYS A 1 223 ? 20.883 4.154 10.435 1.00 96.88 223 LYS A CA 1
ATOM 1632 C C . LYS A 1 223 ? 20.706 4.818 11.798 1.00 96.88 223 LYS A C 1
ATOM 1634 O O . LYS A 1 223 ? 20.933 6.015 11.921 1.00 96.88 223 LYS A O 1
ATOM 1639 N N . ARG A 1 224 ? 20.319 4.050 12.821 1.00 96.25 224 ARG A N 1
ATOM 1640 C CA . ARG A 1 224 ? 20.152 4.578 14.183 1.00 96.25 224 ARG A CA 1
ATOM 1641 C C . ARG A 1 224 ? 21.471 5.095 14.748 1.00 96.25 224 ARG A C 1
ATOM 1643 O O . ARG A 1 224 ? 21.491 6.176 15.312 1.00 96.25 224 ARG A O 1
ATOM 1650 N N . LYS A 1 225 ? 22.565 4.366 14.507 1.00 94.50 225 LYS A N 1
ATOM 1651 C CA . LYS A 1 225 ? 23.906 4.774 14.933 1.00 94.50 225 LYS A CA 1
ATOM 1652 C C . LYS A 1 225 ? 24.352 6.093 14.295 1.00 94.50 225 LYS A C 1
ATOM 1654 O O . LYS A 1 225 ? 24.929 6.912 14.982 1.00 94.50 225 LYS A O 1
ATOM 1659 N N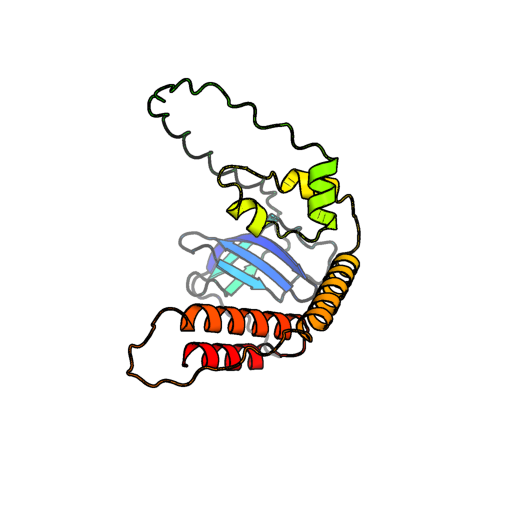 . VAL A 1 226 ? 24.056 6.299 13.011 1.00 93.19 226 VAL A N 1
ATOM 1660 C CA . VAL A 1 226 ? 24.391 7.540 12.283 1.00 93.19 226 VAL A CA 1
ATOM 1661 C C . VAL A 1 226 ? 23.567 8.746 12.757 1.00 93.19 226 VAL A C 1
ATOM 1663 O O . VAL A 1 226 ? 23.987 9.873 12.567 1.00 93.19 226 VAL A O 1
ATOM 1666 N N . LEU A 1 227 ? 22.395 8.526 13.360 1.00 90.88 227 LEU A N 1
ATOM 1667 C CA . LEU A 1 227 ? 21.533 9.596 13.882 1.00 90.88 227 LEU A CA 1
ATOM 1668 C C . LEU A 1 227 ? 21.783 9.928 15.363 1.00 90.88 227 LEU A C 1
ATOM 1670 O O . LEU A 1 227 ? 21.241 10.917 15.851 1.00 90.88 227 LEU A O 1
ATOM 1674 N N . GLU A 1 228 ? 22.504 9.069 16.088 1.00 89.31 228 GLU A N 1
ATOM 1675 C CA . GLU A 1 228 ? 22.834 9.253 17.511 1.00 89.31 228 GLU A CA 1
ATOM 1676 C C . GLU A 1 228 ? 24.235 9.844 17.741 1.00 89.31 228 GLU A C 1
ATOM 1678 O O . GLU A 1 228 ? 24.506 10.291 18.857 1.00 89.31 228 GLU A O 1
ATOM 1683 N N . ASP A 1 229 ? 25.096 9.821 16.720 1.00 76.69 229 ASP A N 1
ATOM 1684 C CA . ASP A 1 229 ? 26.415 10.478 16.690 1.00 76.69 229 ASP A CA 1
ATOM 1685 C C . ASP A 1 229 ? 26.257 11.956 16.287 1.00 76.69 229 ASP A C 1
ATOM 1687 O O . ASP A 1 229 ? 26.888 12.813 16.949 1.00 76.69 229 ASP A O 1
#

Secondary structure (DSSP, 8-state):
--------SSEEEEEEEEEEEETTEEEEEEEETTEEEEEEEE----S-GGGPPPTT-EEEEEEETTEEEEEEE-SSSPPB---------PPP---------------------HHHHHHHHHTT--HHHHHHHSTT----HHHHHHHT-----HHHHHHHHHHHHHHHHHHTT--PPPPPPP--------TTHHHHHHHHHHHHHHHHHHTTSS-HHHHHHHHHHHHH-

Foldseek 3Di:
DDPPQPDQPAWFKWKWAWADDDPQFTWTFIDGDQAPTDIETGRDDDPDPVLDDDHGWMFIWIARSVHRNRIDTPSPDDTDPDPRDPDPPPPPDPPDDPPPPPPDPDPCPDDCPPVNVVVCVVVVPDPVVVCVVDPPDDDPVVVVVVVVVDPDPVVVVVVVVVVVVVVVVVVVPDDDDDDDDDDDDDDDDDPPVLVVVLVVQLVVLVVCVVVVVDDPVRSVVSNVVSVVD

pLDDT: mean 74.37, std 19.99, range [40.12, 97.94]